Protein AF-A0A7S1F6N6-F1 (afdb_monomer_lite)

Sequence (228 aa):
TFVLFVNLMLAVVYNAYLESMKKVLKTFLETRHKALLEVFVLLSQARHGSNSAAEDRIDDRRITTDVFTEFIGVLSTFAVFKGQLKRSYASIFLKMLDADQNESLELEEFMYTLDILHYRIWILPERSLLLRRVEANFSGSSWILWSMHLLHDFVSSGWLTNIANMVLTLNFVFMLVESYYDMSKMEMPQALVRMETFFSSIYVVEVVLTVAVVSMRSYLSDMGNVFD

Radius of gyration: 29.41 Å; chains: 1; bounding box: 62×60×81 Å

Structure (mmCIF, N/CA/C/O backbone):
data_AF-A0A7S1F6N6-F1
#
_entry.id   AF-A0A7S1F6N6-F1
#
loop_
_atom_site.group_PDB
_atom_site.id
_atom_site.type_symbol
_atom_site.label_atom_id
_atom_site.label_alt_id
_atom_site.label_comp_id
_atom_site.label_asym_id
_atom_site.label_entity_id
_atom_site.label_seq_id
_atom_site.pdbx_PDB_ins_code
_atom_site.Cartn_x
_atom_site.Cartn_y
_atom_site.Cartn_z
_atom_site.occupancy
_atom_site.B_iso_or_equiv
_atom_site.auth_seq_id
_atom_site.auth_comp_id
_atom_site.auth_asym_id
_atom_site.auth_atom_id
_atom_site.pdbx_PDB_model_num
ATOM 1 N N . THR A 1 1 ? 29.640 -35.445 0.688 1.00 74.81 1 THR A N 1
ATOM 2 C CA . THR A 1 1 ? 29.597 -35.280 2.162 1.00 74.81 1 THR A CA 1
ATOM 3 C C . THR A 1 1 ? 29.516 -33.825 2.593 1.00 74.81 1 THR A C 1
ATOM 5 O O . THR A 1 1 ? 28.598 -33.516 3.333 1.00 74.81 1 THR A O 1
ATOM 8 N N . PHE A 1 2 ? 30.368 -32.914 2.101 1.00 85.75 2 PHE A N 1
ATOM 9 C CA . PHE A 1 2 ? 30.307 -31.483 2.461 1.00 85.75 2 PHE A CA 1
ATOM 10 C C . PHE A 1 2 ? 28.949 -30.814 2.161 1.00 85.75 2 PHE A C 1
ATOM 12 O O . PHE A 1 2 ? 28.362 -30.212 3.049 1.00 85.75 2 PHE A O 1
ATOM 19 N N . VAL A 1 3 ? 28.393 -31.002 0.958 1.00 89.94 3 VAL A N 1
ATOM 20 C CA . VAL A 1 3 ? 27.077 -30.438 0.579 1.00 89.94 3 VAL A CA 1
ATOM 21 C C . VAL A 1 3 ? 25.946 -30.938 1.489 1.00 89.94 3 VAL A C 1
ATOM 23 O O . VAL A 1 3 ? 25.102 -30.160 1.918 1.00 89.94 3 VAL A O 1
ATOM 26 N N . LEU A 1 4 ? 25.962 -32.227 1.844 1.00 89.62 4 LEU A N 1
ATOM 27 C CA . LEU A 1 4 ? 25.002 -32.817 2.786 1.00 89.62 4 LEU A CA 1
ATOM 28 C C . LEU A 1 4 ? 25.130 -32.204 4.185 1.00 89.62 4 LEU A C 1
ATOM 30 O O . LEU A 1 4 ? 24.122 -31.890 4.807 1.00 89.62 4 LEU A O 1
ATOM 34 N N . PHE A 1 5 ? 26.361 -32.000 4.656 1.00 93.06 5 PHE A N 1
ATOM 35 C CA . PHE A 1 5 ? 26.629 -31.384 5.953 1.00 93.06 5 PHE A CA 1
ATOM 36 C C . PHE A 1 5 ? 26.185 -29.915 5.998 1.00 93.06 5 PHE A C 1
ATOM 38 O O . PHE A 1 5 ? 25.530 -29.506 6.952 1.00 93.06 5 PHE A O 1
ATOM 45 N N . VAL A 1 6 ? 26.473 -29.136 4.951 1.00 94.69 6 VAL A N 1
ATOM 46 C CA . VAL A 1 6 ? 26.051 -27.729 4.846 1.00 94.69 6 VAL A CA 1
ATOM 47 C C . VAL A 1 6 ? 24.527 -27.611 4.808 1.00 94.69 6 VAL A C 1
ATOM 49 O O . VAL A 1 6 ? 23.967 -26.810 5.551 1.00 94.69 6 VAL A O 1
ATOM 52 N N . ASN A 1 7 ? 23.846 -28.444 4.016 1.00 95.12 7 ASN A N 1
ATOM 53 C CA . ASN A 1 7 ? 22.382 -28.444 3.959 1.00 95.12 7 ASN A CA 1
ATOM 54 C C . ASN A 1 7 ? 21.754 -28.850 5.298 1.00 95.12 7 ASN A C 1
ATOM 56 O O . ASN A 1 7 ? 20.768 -28.248 5.719 1.00 95.12 7 ASN A O 1
ATOM 60 N N . LEU A 1 8 ? 22.339 -29.832 5.992 1.00 95.38 8 LEU A N 1
ATOM 61 C CA . LEU A 1 8 ? 21.886 -30.231 7.322 1.00 95.38 8 LEU A CA 1
ATOM 62 C C . LEU A 1 8 ? 22.078 -29.098 8.341 1.00 95.38 8 LEU A C 1
ATOM 64 O O . LEU A 1 8 ? 21.154 -28.801 9.093 1.00 95.38 8 LEU A O 1
ATOM 68 N N . MET A 1 9 ? 23.236 -28.429 8.344 1.00 95.06 9 MET A N 1
ATOM 69 C CA . MET A 1 9 ? 23.468 -27.276 9.221 1.00 95.06 9 MET A CA 1
ATOM 70 C C . MET A 1 9 ? 22.489 -26.137 8.934 1.00 95.06 9 MET A C 1
ATOM 72 O O . MET A 1 9 ? 21.922 -25.581 9.871 1.00 95.06 9 MET A O 1
ATOM 76 N N . LEU A 1 10 ? 22.245 -25.816 7.660 1.00 96.38 10 LEU A N 1
ATOM 77 C CA . LEU A 1 10 ? 21.283 -24.782 7.281 1.00 96.38 10 LEU A CA 1
ATOM 78 C C . LEU A 1 10 ? 19.872 -25.130 7.767 1.00 96.38 10 LEU A C 1
ATOM 80 O O . LEU A 1 10 ? 19.197 -24.268 8.320 1.00 96.38 10 LEU A O 1
ATOM 84 N N . ALA A 1 11 ? 19.446 -26.388 7.623 1.00 97.00 11 ALA A N 1
ATOM 85 C CA . ALA A 1 11 ? 18.145 -26.844 8.104 1.00 97.00 11 ALA A CA 1
ATOM 86 C C . ALA A 1 11 ? 18.015 -26.721 9.632 1.00 97.00 11 ALA A C 1
ATOM 88 O O . ALA A 1 11 ? 16.989 -26.260 10.130 1.00 97.00 11 ALA A O 1
ATOM 89 N N . VAL A 1 12 ? 19.064 -27.077 10.381 1.00 97.25 12 VAL A N 1
ATOM 90 C CA . VAL A 1 12 ? 19.084 -26.939 11.847 1.00 97.25 12 VAL A CA 1
ATOM 91 C C . VAL A 1 12 ? 19.010 -25.468 12.261 1.00 97.25 12 VAL A C 1
ATOM 93 O O . VAL A 1 12 ? 18.196 -25.117 13.114 1.00 97.25 12 VAL A O 1
ATOM 96 N N . VAL A 1 13 ? 19.807 -24.596 11.635 1.00 96.94 13 VAL A N 1
ATOM 97 C CA . VAL A 1 13 ? 19.793 -23.150 11.916 1.00 96.94 13 VAL A CA 1
ATOM 98 C C . VAL A 1 13 ? 18.442 -22.535 11.556 1.00 96.94 13 VAL A C 1
ATOM 100 O O . VAL A 1 13 ? 17.898 -21.757 12.338 1.00 96.94 13 VAL A O 1
ATOM 103 N N . TYR A 1 14 ? 17.867 -22.909 10.412 1.00 97.12 14 TYR A N 1
ATOM 104 C CA . TYR A 1 14 ? 16.558 -22.431 9.980 1.00 97.12 14 TYR A CA 1
ATOM 105 C C . TYR A 1 14 ? 15.451 -22.847 10.953 1.00 97.12 14 TYR A C 1
ATOM 107 O O . TYR A 1 14 ? 14.649 -22.008 11.359 1.00 97.12 14 TYR A O 1
ATOM 115 N N . ASN A 1 15 ? 15.437 -24.109 11.389 1.00 97.44 15 ASN A N 1
ATOM 116 C CA . ASN A 1 15 ? 14.453 -24.592 12.357 1.00 97.44 15 ASN A CA 1
ATOM 117 C C . ASN A 1 15 ? 14.586 -23.876 13.706 1.00 97.44 15 ASN A C 1
ATOM 119 O O . ASN A 1 15 ? 13.584 -23.408 14.244 1.00 97.44 15 ASN A O 1
ATOM 123 N N . ALA A 1 16 ? 15.811 -23.712 14.212 1.00 96.62 16 ALA A N 1
ATOM 124 C CA . ALA A 1 16 ? 16.059 -22.980 15.453 1.00 96.62 16 ALA A CA 1
ATOM 125 C C . ALA A 1 16 ? 15.618 -21.508 15.353 1.00 96.62 16 ALA A C 1
ATOM 127 O O . ALA A 1 16 ? 15.006 -20.966 16.276 1.00 96.62 16 ALA A O 1
ATOM 128 N N . TYR A 1 17 ? 15.881 -20.859 14.214 1.00 96.69 17 TYR A N 1
ATOM 129 C CA . TYR A 1 17 ? 15.421 -19.498 13.949 1.00 96.69 17 TYR A CA 1
ATOM 130 C C . TYR A 1 17 ? 13.890 -19.412 13.913 1.00 96.69 17 TYR A C 1
ATOM 132 O O . TYR A 1 17 ? 13.304 -18.532 14.542 1.00 96.69 17 TYR A O 1
ATOM 140 N N . LEU A 1 18 ? 13.232 -20.349 13.230 1.00 97.06 18 LEU A N 1
ATOM 141 C CA . LEU A 1 18 ? 11.779 -20.392 13.102 1.00 97.06 18 LEU A CA 1
ATOM 142 C C . LEU A 1 18 ? 11.101 -20.615 14.461 1.00 97.06 18 LEU A C 1
ATOM 144 O O . LEU A 1 18 ? 10.115 -19.947 14.775 1.00 97.06 18 LEU A O 1
ATOM 148 N N . GLU A 1 19 ? 11.642 -21.500 15.300 1.00 97.12 19 GLU A N 1
ATOM 149 C CA . GLU A 1 19 ? 11.171 -21.697 16.675 1.00 97.12 19 GLU A CA 1
ATOM 150 C C . GLU A 1 19 ? 11.360 -20.447 17.541 1.00 97.12 19 GLU A C 1
ATOM 152 O O . GLU A 1 19 ? 10.439 -20.052 18.261 1.00 97.12 19 GLU A O 1
ATOM 157 N N . SER A 1 20 ? 12.513 -19.781 17.430 1.00 96.25 20 SER A N 1
ATOM 158 C CA . SER A 1 20 ? 12.774 -18.516 18.122 1.00 96.25 20 SER A CA 1
ATOM 159 C C . SER A 1 20 ? 11.766 -17.436 17.711 1.00 96.25 20 SER A C 1
ATOM 161 O O . SER A 1 20 ? 11.123 -16.828 18.569 1.00 96.25 20 SER A O 1
ATOM 163 N N . MET A 1 21 ? 11.531 -17.266 16.407 1.00 94.62 21 MET A N 1
ATOM 164 C CA . MET A 1 21 ? 10.549 -16.316 15.877 1.00 94.62 21 MET A CA 1
ATOM 165 C C . MET A 1 21 ? 9.124 -16.637 16.337 1.00 94.62 21 MET A C 1
ATOM 167 O O . MET A 1 21 ? 8.400 -15.734 16.755 1.00 94.62 21 MET A O 1
ATOM 171 N N . LYS A 1 22 ? 8.726 -17.917 16.338 1.00 95.88 22 LYS A N 1
ATOM 172 C CA . LYS A 1 22 ? 7.426 -18.350 16.878 1.00 95.88 22 LYS A CA 1
ATOM 173 C C . LYS A 1 22 ? 7.284 -18.003 18.355 1.00 95.88 22 LYS A C 1
ATOM 175 O O . LYS A 1 22 ? 6.225 -17.537 18.766 1.00 9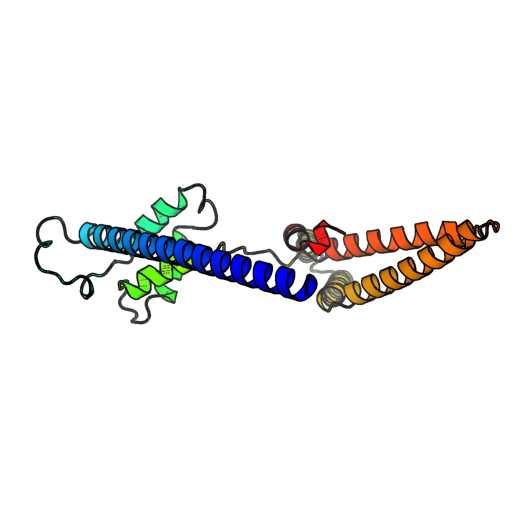5.88 22 LYS A O 1
ATOM 180 N N . LYS A 1 23 ? 8.335 -18.212 19.152 1.00 96.19 23 LYS A N 1
ATOM 181 C CA . LYS A 1 23 ? 8.331 -17.880 20.579 1.00 96.19 23 LYS A CA 1
ATOM 182 C C . LYS A 1 23 ? 8.200 -16.374 20.798 1.00 96.19 23 LYS A C 1
ATOM 184 O O . LYS A 1 23 ? 7.376 -15.964 21.607 1.00 96.19 23 LYS A O 1
ATOM 189 N N . VAL A 1 24 ? 8.960 -15.563 20.061 1.00 94.25 24 VAL A N 1
ATOM 190 C CA . VAL A 1 24 ? 8.871 -14.094 20.123 1.00 94.25 24 VAL A CA 1
ATOM 191 C C . VAL A 1 24 ? 7.466 -13.621 19.751 1.00 94.25 24 VAL A C 1
ATOM 193 O O . VAL A 1 24 ? 6.873 -12.842 20.495 1.00 94.25 24 VAL A O 1
ATOM 196 N N . LEU A 1 25 ? 6.901 -14.140 18.656 1.00 92.75 25 LEU A N 1
ATOM 197 C CA . LEU A 1 25 ? 5.548 -13.799 18.218 1.00 92.75 25 LEU A CA 1
ATOM 198 C C . LEU A 1 25 ? 4.494 -14.209 19.252 1.00 92.75 25 LEU A C 1
ATOM 200 O O . LEU A 1 25 ? 3.611 -13.417 19.568 1.00 92.75 25 LEU A O 1
ATOM 204 N N . LYS A 1 26 ? 4.601 -15.417 19.814 1.00 95.00 26 LYS A N 1
ATOM 205 C CA . LYS A 1 26 ? 3.683 -15.904 20.849 1.00 95.00 26 LYS A CA 1
ATOM 206 C C . LYS A 1 26 ? 3.715 -15.010 22.087 1.00 95.00 26 LYS A C 1
ATOM 208 O O . LYS A 1 26 ? 2.662 -14.559 22.519 1.00 95.00 26 LYS A O 1
ATOM 213 N N . THR A 1 27 ? 4.903 -14.701 22.611 1.00 94.56 27 THR A N 1
ATOM 214 C CA . THR A 1 27 ? 5.044 -13.800 23.764 1.00 94.56 27 THR A CA 1
ATOM 215 C C . THR A 1 27 ? 4.457 -12.424 23.460 1.00 94.56 27 THR A C 1
ATOM 217 O O . THR A 1 27 ? 3.720 -11.882 24.274 1.00 94.56 27 THR A O 1
ATOM 220 N N . PHE A 1 28 ? 4.729 -11.873 22.273 1.00 89.69 28 PHE A N 1
ATOM 221 C CA . PHE A 1 28 ? 4.172 -10.589 21.853 1.00 89.69 28 PHE A CA 1
ATOM 222 C C . PHE A 1 28 ? 2.636 -10.604 21.819 1.00 89.69 28 PHE A C 1
ATOM 224 O O . PHE A 1 28 ? 2.007 -9.694 22.356 1.00 89.69 28 PHE A O 1
ATOM 231 N N . LEU A 1 29 ? 2.027 -11.641 21.233 1.00 87.81 29 LEU A N 1
ATOM 232 C CA . LEU A 1 29 ? 0.571 -11.783 21.162 1.00 87.81 29 LEU A CA 1
ATOM 233 C C . LEU A 1 29 ? -0.057 -11.979 22.546 1.00 87.81 29 LEU A C 1
ATOM 235 O O . LEU A 1 29 ? -1.074 -11.357 22.835 1.00 87.81 29 LEU A O 1
ATOM 239 N N . GLU A 1 30 ? 0.558 -12.778 23.420 1.00 91.88 30 GLU A N 1
ATOM 240 C CA . GLU A 1 30 ? 0.092 -12.971 24.798 1.00 91.88 30 GLU A CA 1
ATOM 241 C C . GLU A 1 30 ? 0.158 -11.671 25.607 1.00 91.88 30 GLU A C 1
ATOM 243 O O . GLU A 1 30 ? -0.795 -11.329 26.307 1.00 91.88 30 GLU A O 1
ATOM 248 N N . THR A 1 31 ? 1.258 -10.918 25.499 1.00 90.69 31 THR A N 1
ATOM 249 C CA . THR A 1 31 ? 1.394 -9.608 26.149 1.00 90.69 31 THR A CA 1
ATOM 250 C C . THR A 1 31 ? 0.378 -8.613 25.598 1.00 90.69 31 THR A C 1
ATOM 252 O O . THR A 1 31 ? -0.259 -7.910 26.381 1.00 90.69 31 THR A O 1
ATOM 255 N N . ARG A 1 32 ? 0.178 -8.580 24.273 1.00 86.75 32 ARG A N 1
ATOM 256 C CA . ARG A 1 32 ? -0.836 -7.726 23.646 1.00 86.75 32 ARG A CA 1
ATOM 257 C C . ARG A 1 32 ? -2.227 -8.078 24.158 1.00 86.75 32 ARG A C 1
ATOM 259 O O . ARG A 1 32 ? -2.928 -7.193 24.626 1.00 86.75 32 ARG A O 1
ATOM 266 N N . HIS A 1 33 ? -2.607 -9.352 24.122 1.00 88.12 33 HIS A N 1
ATOM 267 C CA . HIS A 1 33 ? -3.921 -9.806 24.568 1.00 88.12 33 HIS A CA 1
ATOM 268 C C . HIS A 1 33 ? -4.190 -9.440 26.034 1.00 88.12 33 HIS A C 1
ATOM 270 O O . HIS A 1 33 ? -5.242 -8.885 26.337 1.00 88.12 33 HIS A O 1
ATOM 276 N N . LYS A 1 34 ? -3.215 -9.649 26.930 1.00 90.69 34 LYS A N 1
ATOM 277 C CA . LYS A 1 34 ? -3.319 -9.237 28.340 1.00 90.69 34 LYS A CA 1
ATOM 278 C C . LYS A 1 34 ? -3.522 -7.730 28.497 1.00 90.69 34 LYS A C 1
ATOM 280 O O . LYS A 1 34 ? -4.425 -7.319 29.215 1.00 90.69 34 LYS A O 1
ATOM 285 N N . ALA A 1 35 ? -2.736 -6.917 27.792 1.00 86.81 35 ALA A N 1
ATOM 286 C CA . ALA A 1 35 ? -2.879 -5.464 27.842 1.00 86.81 35 ALA A CA 1
ATOM 287 C C . ALA A 1 35 ? -4.258 -5.007 27.335 1.00 86.81 35 ALA A C 1
ATOM 289 O O . ALA A 1 35 ? -4.870 -4.118 27.920 1.00 86.81 35 ALA A O 1
ATOM 290 N N . LEU A 1 36 ? -4.778 -5.631 26.274 1.00 87.31 36 LEU A N 1
ATOM 291 C CA . LEU A 1 36 ? -6.103 -5.302 25.750 1.00 87.31 36 LEU A CA 1
ATOM 292 C C . LEU A 1 36 ? -7.232 -5.713 26.705 1.00 87.31 36 LEU A C 1
ATOM 294 O O . LEU A 1 36 ? -8.195 -4.963 26.856 1.00 87.31 36 LEU A O 1
ATOM 298 N N . LEU A 1 37 ? -7.097 -6.856 27.388 1.00 88.62 37 LEU A N 1
ATOM 299 C CA . LEU A 1 37 ? -8.028 -7.276 28.438 1.00 88.62 37 LEU A CA 1
ATOM 300 C C . LEU A 1 37 ? -8.052 -6.268 29.590 1.00 88.62 37 LEU A C 1
ATOM 302 O O . LEU A 1 37 ? -9.124 -5.886 30.052 1.00 88.62 37 LEU A O 1
ATOM 306 N N . GLU A 1 38 ? -6.883 -5.803 30.034 1.00 88.00 38 GLU A N 1
ATOM 307 C CA . GLU A 1 38 ? -6.781 -4.783 31.082 1.00 88.00 38 GLU A CA 1
ATOM 308 C C . GLU A 1 38 ? -7.442 -3.467 30.656 1.00 88.00 38 GLU A C 1
ATOM 310 O O . GLU A 1 38 ? -8.209 -2.888 31.425 1.00 88.00 38 GLU A O 1
ATOM 315 N N . VAL A 1 39 ? -7.223 -3.023 29.415 1.00 88.00 39 VAL A N 1
ATOM 316 C CA . VAL A 1 39 ? -7.890 -1.831 28.867 1.00 88.00 39 VAL A CA 1
ATOM 317 C C . VAL A 1 39 ? -9.409 -2.012 28.847 1.00 88.00 39 VAL A C 1
ATOM 319 O O . VAL A 1 39 ? -10.129 -1.115 29.283 1.00 88.00 39 VAL A O 1
ATOM 322 N N . PHE A 1 40 ? -9.910 -3.167 28.406 1.00 87.19 40 PHE A N 1
ATOM 323 C CA . PHE A 1 40 ? -11.345 -3.463 28.410 1.00 87.19 40 PHE A CA 1
ATOM 324 C C . PHE A 1 40 ? -11.939 -3.422 29.825 1.00 87.19 40 PHE A C 1
ATOM 326 O O . PHE A 1 40 ? -12.994 -2.826 30.063 1.00 87.19 40 PHE A O 1
ATOM 333 N N . VAL A 1 41 ? -11.236 -4.009 30.795 1.00 86.81 41 VAL A N 1
ATOM 334 C CA . VAL A 1 41 ? -11.626 -3.992 32.209 1.00 86.81 41 VAL A CA 1
ATOM 335 C C . VAL A 1 41 ? -11.679 -2.563 32.753 1.00 86.81 41 VAL A C 1
ATOM 337 O O . VAL A 1 41 ? -12.654 -2.206 33.409 1.00 86.81 41 VAL A O 1
ATOM 340 N N . LEU A 1 42 ? -10.687 -1.727 32.447 1.00 86.75 42 LEU A N 1
ATOM 341 C CA . LEU A 1 42 ? -10.662 -0.332 32.892 1.00 86.75 42 LEU A CA 1
ATOM 342 C C . LEU A 1 42 ? -11.796 0.495 32.270 1.00 86.75 42 LEU A C 1
ATOM 344 O O . LEU A 1 42 ? -12.455 1.266 32.969 1.00 86.75 42 LEU A O 1
ATOM 348 N N . LEU A 1 43 ? -12.060 0.315 30.973 1.00 85.00 43 LEU A N 1
ATOM 349 C CA . LEU A 1 43 ? -13.120 1.036 30.263 1.00 85.00 43 LEU A CA 1
ATOM 350 C C . LEU A 1 43 ? -14.521 0.608 30.721 1.00 85.00 43 LEU A C 1
ATOM 352 O O . LEU A 1 43 ? -15.397 1.455 30.884 1.00 85.00 43 LEU A O 1
ATOM 356 N N . SER A 1 44 ? -14.736 -0.682 30.986 1.00 84.06 44 SER A N 1
ATOM 357 C CA . SER A 1 44 ? -16.013 -1.175 31.526 1.00 84.06 44 SER A CA 1
ATOM 358 C C . SER A 1 44 ? -16.260 -0.711 32.969 1.00 84.06 44 SER A C 1
ATOM 360 O O . SER A 1 44 ? -17.391 -0.385 33.330 1.00 84.06 44 SER A O 1
ATOM 362 N N . GLN A 1 45 ? -15.207 -0.592 33.785 1.00 82.00 45 GLN A N 1
ATOM 363 C CA . GLN A 1 45 ? -15.293 -0.086 35.162 1.00 82.00 45 GLN A CA 1
ATOM 364 C C . GLN A 1 45 ? -15.523 1.426 35.250 1.00 82.00 45 GLN A C 1
ATOM 366 O O . GLN A 1 45 ? -16.168 1.882 36.193 1.00 82.00 45 GLN A O 1
ATOM 371 N N . ALA A 1 46 ? -15.060 2.207 34.269 1.00 71.44 46 ALA A N 1
ATOM 372 C CA . ALA A 1 46 ? -15.274 3.657 34.232 1.00 71.44 46 ALA A CA 1
ATOM 373 C C . ALA A 1 46 ? -16.769 4.049 34.236 1.00 71.44 46 ALA A C 1
ATOM 375 O O . ALA A 1 46 ? -17.117 5.155 34.649 1.00 71.44 46 ALA A O 1
ATOM 376 N N . ARG A 1 47 ? -17.661 3.134 33.825 1.00 63.47 47 ARG A N 1
ATOM 377 C CA . ARG A 1 47 ? -19.121 3.314 33.822 1.00 63.47 47 ARG A CA 1
ATOM 378 C C . ARG A 1 47 ? -19.786 2.928 35.149 1.00 63.47 47 ARG A C 1
ATOM 380 O O . ARG A 1 47 ? -20.679 3.633 35.615 1.00 63.47 47 ARG A O 1
ATOM 387 N N . HIS A 1 48 ? -19.379 1.816 35.759 1.00 56.28 48 HIS A N 1
ATOM 388 C CA . HIS A 1 48 ? -19.911 1.355 37.044 1.00 56.28 48 HIS A CA 1
ATOM 389 C C . HIS A 1 48 ? -19.103 1.974 38.181 1.00 56.28 48 HIS A C 1
ATOM 391 O O . HIS A 1 48 ? -18.201 1.343 38.720 1.00 56.28 48 HIS A O 1
ATOM 397 N N . GLY A 1 49 ? -19.397 3.235 38.515 1.00 52.38 49 GLY A N 1
ATOM 398 C CA . GLY A 1 49 ? -18.656 3.997 39.520 1.00 52.38 49 GLY A CA 1
ATOM 399 C C . GLY A 1 49 ? -18.330 3.177 40.771 1.00 52.38 49 GLY A C 1
ATOM 400 O O . GLY A 1 49 ? -19.236 2.887 41.536 1.00 52.38 49 GLY A O 1
ATOM 401 N N . SER A 1 50 ? -17.047 2.819 40.928 1.00 50.12 50 SER A N 1
ATOM 402 C CA . SER A 1 50 ? -16.283 2.273 42.073 1.00 50.12 50 SER A CA 1
ATOM 403 C C . SER A 1 50 ? -16.889 1.214 43.024 1.00 50.12 50 SER A C 1
ATOM 405 O O . SER A 1 50 ? -16.125 0.568 43.737 1.00 50.12 50 SER A O 1
ATOM 407 N N . ASN A 1 51 ? -18.203 1.000 43.079 1.00 48.97 51 ASN A N 1
ATOM 408 C CA . ASN A 1 51 ? -18.895 0.331 44.185 1.00 48.97 51 ASN A CA 1
ATOM 409 C C . ASN A 1 51 ? -19.577 -0.989 43.786 1.00 48.97 51 ASN A C 1
ATOM 411 O O . ASN A 1 51 ? -20.177 -1.634 44.640 1.00 48.97 51 ASN A O 1
ATOM 415 N N . SER A 1 52 ? -19.478 -1.420 42.524 1.00 49.41 52 SER A N 1
ATOM 416 C CA . SER A 1 52 ? -20.069 -2.686 42.038 1.00 49.41 52 SER A CA 1
ATOM 417 C C . SER A 1 52 ? -19.022 -3.657 41.479 1.00 49.41 52 SER A C 1
ATOM 419 O O . SER A 1 52 ? -19.340 -4.585 40.750 1.00 49.41 52 SER A O 1
ATOM 421 N N . ALA A 1 53 ? -17.747 -3.449 41.816 1.00 49.81 53 ALA A N 1
ATOM 422 C CA . ALA A 1 53 ? -16.607 -4.099 41.169 1.00 49.81 53 ALA A CA 1
ATOM 423 C C . ALA A 1 53 ? -16.293 -5.536 41.641 1.00 49.81 53 ALA A C 1
ATOM 425 O O . ALA A 1 53 ? -15.299 -6.101 41.187 1.00 49.81 53 ALA A O 1
ATOM 426 N N . ALA A 1 54 ? -17.071 -6.121 42.558 1.00 49.12 54 ALA A N 1
ATOM 427 C CA . ALA A 1 54 ? -16.641 -7.332 43.263 1.00 49.12 54 ALA A CA 1
ATOM 428 C C . ALA A 1 54 ? -17.142 -8.668 42.680 1.00 49.12 54 ALA A C 1
ATOM 430 O O . ALA A 1 54 ? -16.501 -9.678 42.954 1.00 49.12 54 ALA A O 1
ATOM 431 N N . GLU A 1 55 ? -18.213 -8.714 41.875 1.00 53.47 55 GLU A N 1
ATOM 432 C CA . GLU A 1 55 ? -18.810 -10.009 41.471 1.00 53.47 55 GLU A CA 1
ATOM 433 C C . GLU A 1 55 ? -19.207 -10.165 39.994 1.00 53.47 55 GLU A C 1
ATOM 435 O O . GLU A 1 55 ? -19.551 -11.277 39.593 1.00 53.47 55 GLU A O 1
ATOM 440 N N . ASP A 1 56 ? -19.085 -9.135 39.150 1.00 59.19 56 ASP A N 1
ATOM 441 C CA . ASP A 1 56 ? -19.417 -9.293 37.727 1.00 59.19 56 ASP A CA 1
ATOM 442 C C . ASP A 1 56 ? -18.315 -10.043 36.968 1.00 59.19 56 ASP A C 1
ATOM 444 O O . ASP A 1 56 ? -17.151 -9.604 36.892 1.00 59.19 56 ASP A O 1
ATOM 448 N N . A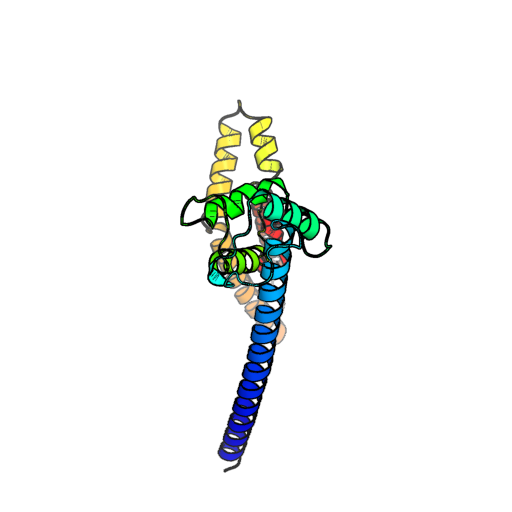RG A 1 57 ? -18.714 -11.179 36.380 1.00 68.44 57 ARG A N 1
ATOM 449 C CA . ARG A 1 57 ? -17.907 -11.968 35.443 1.00 68.44 57 ARG A CA 1
ATOM 450 C C . ARG A 1 57 ? -17.433 -11.066 34.307 1.00 68.44 57 ARG A C 1
ATOM 452 O O . ARG A 1 57 ? -18.133 -10.149 33.891 1.00 68.44 57 ARG A O 1
ATOM 459 N N . ILE A 1 58 ? -16.223 -11.315 33.809 1.00 66.44 58 ILE A N 1
ATOM 460 C CA . ILE A 1 58 ? -15.630 -10.515 32.723 1.00 66.44 58 ILE A CA 1
ATOM 461 C C . ILE A 1 58 ? -16.523 -10.548 31.473 1.00 66.44 58 ILE A C 1
ATOM 463 O O . ILE A 1 58 ? -16.651 -9.523 30.812 1.00 66.44 58 ILE A O 1
ATOM 467 N N . ASP A 1 59 ? -17.186 -11.679 31.226 1.00 65.75 59 ASP A N 1
ATOM 468 C CA . ASP A 1 59 ? -18.065 -11.901 30.072 1.00 65.75 59 ASP A CA 1
ATOM 469 C C . ASP A 1 59 ? -19.347 -11.049 30.109 1.00 65.75 59 ASP A C 1
ATOM 471 O O . ASP A 1 59 ? -19.901 -10.732 29.063 1.00 65.75 59 ASP A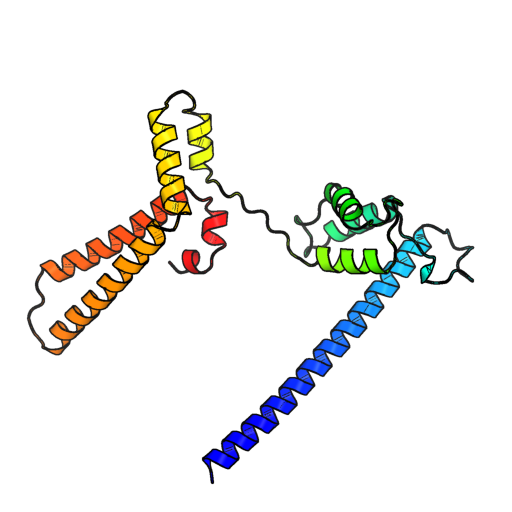 O 1
ATOM 475 N N . ASP A 1 60 ? -19.792 -10.607 31.291 1.00 70.69 60 ASP A N 1
ATOM 476 C CA . ASP A 1 60 ? -20.999 -9.777 31.432 1.00 70.69 60 ASP A CA 1
ATOM 477 C C . ASP A 1 60 ? -20.701 -8.274 31.276 1.00 70.69 60 ASP A C 1
ATOM 479 O O . ASP A 1 60 ? -21.607 -7.434 31.234 1.00 70.69 60 ASP A O 1
ATOM 483 N N . ARG A 1 61 ? -19.418 -7.901 31.186 1.00 78.94 61 ARG A N 1
ATOM 484 C CA . ARG A 1 61 ? -19.000 -6.503 31.070 1.00 78.94 61 ARG A CA 1
ATOM 485 C C . ARG A 1 61 ? -19.203 -6.009 29.649 1.00 78.94 61 ARG A C 1
ATOM 487 O O . ARG A 1 61 ? -18.839 -6.669 28.685 1.00 78.94 61 ARG A O 1
ATOM 494 N N . ARG A 1 62 ? -19.731 -4.792 29.528 1.00 81.75 62 ARG A N 1
ATOM 495 C CA . ARG A 1 62 ? -20.047 -4.160 28.243 1.00 81.75 62 ARG A CA 1
ATOM 496 C C . ARG A 1 62 ? -19.534 -2.728 28.203 1.00 81.75 62 ARG A C 1
ATOM 498 O O . ARG A 1 62 ? -19.714 -1.974 29.165 1.00 81.75 62 ARG A O 1
ATOM 505 N N . ILE A 1 63 ? -18.919 -2.333 27.090 1.00 83.19 63 ILE A N 1
ATOM 506 C CA . ILE A 1 63 ? -18.476 -0.950 26.862 1.00 83.19 63 ILE A CA 1
ATOM 507 C C . ILE A 1 63 ? -19.567 -0.204 26.101 1.00 83.19 63 ILE A C 1
ATOM 509 O O . ILE A 1 63 ? -19.999 -0.647 25.044 1.00 83.19 63 ILE A O 1
ATOM 513 N N . THR A 1 64 ? -20.010 0.945 26.609 1.00 82.25 64 THR A N 1
ATOM 514 C CA . THR A 1 64 ? -20.985 1.775 25.890 1.00 82.25 64 THR A CA 1
ATOM 515 C C . THR A 1 64 ? -20.351 2.608 24.796 1.00 82.25 64 THR A C 1
ATOM 517 O O . THR A 1 64 ? -19.183 2.997 24.859 1.00 82.25 64 THR A O 1
ATOM 520 N N . THR A 1 65 ? -21.201 2.990 23.850 1.00 79.81 65 THR A N 1
ATOM 521 C CA . THR A 1 65 ? -20.895 3.940 22.782 1.00 79.81 65 THR A CA 1
ATOM 522 C C . THR A 1 65 ? -20.212 5.223 23.275 1.00 79.81 65 THR A C 1
ATOM 524 O O . THR A 1 65 ? -19.243 5.673 22.658 1.00 79.81 65 THR A O 1
ATOM 527 N N . ASP A 1 66 ? -20.645 5.796 24.402 1.00 83.62 66 ASP A N 1
ATOM 528 C CA . ASP A 1 66 ? -20.070 7.042 24.931 1.00 83.62 66 ASP A CA 1
ATOM 529 C C . ASP A 1 66 ? -18.618 6.869 25.395 1.00 83.62 66 ASP A C 1
ATOM 531 O O . ASP A 1 66 ? -17.738 7.635 24.988 1.00 83.62 66 ASP A O 1
ATOM 535 N N . VAL A 1 67 ? -18.355 5.818 26.180 1.00 85.69 67 VAL A N 1
ATOM 536 C CA . VAL A 1 67 ? -17.017 5.488 26.696 1.00 85.69 67 VAL A CA 1
ATOM 537 C C . VAL A 1 67 ? -16.083 5.130 25.546 1.00 85.69 67 VAL A C 1
ATOM 539 O O . VAL A 1 67 ? -14.944 5.595 25.490 1.00 85.69 67 VAL A O 1
ATOM 542 N N . PHE A 1 68 ? -16.577 4.359 24.576 1.00 85.00 68 PHE A N 1
ATOM 543 C CA . PHE A 1 68 ? -15.810 4.017 23.387 1.00 85.00 68 PHE A CA 1
ATOM 544 C C . PHE A 1 68 ? -15.473 5.259 22.550 1.00 85.00 68 PHE A C 1
ATOM 546 O O . PHE A 1 68 ? -14.341 5.433 22.103 1.00 85.00 68 PHE A O 1
ATOM 553 N N . THR A 1 69 ? -16.420 6.182 22.378 1.00 85.12 69 THR A N 1
ATOM 554 C CA . THR A 1 69 ? -16.195 7.422 21.622 1.00 85.12 69 THR A CA 1
ATOM 555 C C . THR A 1 69 ? -15.168 8.329 22.304 1.00 85.12 69 THR A C 1
ATOM 557 O O . THR A 1 69 ? -14.364 8.974 21.623 1.00 85.12 69 THR A O 1
ATOM 560 N N . GLU A 1 70 ? -15.168 8.388 23.636 1.00 86.69 70 GLU A N 1
ATOM 561 C CA . GLU A 1 70 ? -14.139 9.091 24.404 1.00 86.69 70 GLU A CA 1
ATOM 562 C C . GLU A 1 70 ? -12.770 8.425 24.252 1.00 86.69 70 GLU A C 1
ATOM 564 O O . GLU A 1 70 ? -11.790 9.107 23.946 1.00 86.69 70 GLU A O 1
ATOM 569 N N . PHE A 1 71 ? -12.713 7.097 24.353 1.00 86.31 71 PHE A N 1
ATOM 570 C CA . PHE A 1 71 ? -11.499 6.317 24.139 1.00 86.31 71 PHE A CA 1
ATOM 571 C C . PHE A 1 71 ? -10.897 6.545 22.742 1.00 86.31 71 PHE A C 1
ATOM 573 O O . PHE A 1 71 ? -9.710 6.846 22.629 1.00 86.31 71 PHE A O 1
ATOM 580 N N . ILE A 1 72 ? -11.710 6.517 21.680 1.00 85.12 72 ILE A N 1
ATOM 581 C CA . ILE A 1 72 ? -11.296 6.869 20.308 1.00 85.12 72 ILE A CA 1
ATOM 582 C C . ILE A 1 72 ? -10.819 8.324 20.233 1.00 85.12 72 ILE A C 1
ATOM 584 O O . ILE A 1 72 ? -9.847 8.633 19.539 1.00 85.12 72 ILE A O 1
ATOM 588 N N . GLY A 1 73 ? -11.473 9.227 20.966 1.00 83.75 73 GLY A N 1
ATOM 589 C CA . GLY A 1 73 ? -11.050 10.615 21.110 1.00 83.75 73 GLY A CA 1
ATOM 590 C C . GLY A 1 73 ? -9.633 10.728 21.672 1.00 83.75 73 GLY A C 1
ATOM 591 O O . GLY A 1 73 ? -8.791 11.379 21.056 1.00 83.75 73 GLY A O 1
ATOM 592 N N . VAL A 1 74 ? -9.341 10.049 22.782 1.00 85.00 74 VAL A N 1
ATOM 593 C CA . VAL A 1 74 ? -7.999 10.016 23.383 1.00 85.00 74 VAL A CA 1
ATOM 594 C C . VAL A 1 74 ? -7.005 9.340 22.444 1.00 85.00 74 VAL A C 1
ATOM 596 O O . VAL A 1 74 ? -5.930 9.890 22.200 1.00 85.00 74 VAL A O 1
ATOM 599 N N . LEU A 1 75 ? -7.374 8.210 21.836 1.00 83.00 75 LEU A N 1
ATOM 600 C CA . LEU A 1 75 ? -6.515 7.510 20.886 1.00 83.00 75 LEU A CA 1
ATOM 601 C C . LEU A 1 75 ? -6.089 8.408 19.722 1.00 83.00 75 LEU A C 1
ATOM 603 O O . LEU A 1 75 ? -4.916 8.422 19.353 1.00 83.00 75 LEU A O 1
ATOM 607 N N . SER A 1 76 ? -7.011 9.218 19.196 1.00 81.69 76 SER A N 1
ATOM 608 C CA . SER A 1 76 ? -6.739 10.142 18.088 1.00 81.69 76 SER A CA 1
ATOM 609 C C . SER A 1 76 ? -5.687 11.214 18.403 1.00 81.69 76 SER A C 1
ATOM 611 O O . SER A 1 76 ? -5.121 11.809 17.481 1.00 81.69 76 SER A O 1
ATOM 613 N N . THR A 1 77 ? -5.402 11.458 19.688 1.00 82.88 77 THR A N 1
ATOM 614 C CA . THR A 1 77 ? -4.378 12.423 20.112 1.00 82.88 77 THR A CA 1
ATOM 615 C C . THR A 1 77 ? -2.959 11.869 19.996 1.00 82.88 77 THR A C 1
ATOM 617 O O . THR A 1 77 ? -2.016 12.648 19.826 1.00 82.88 77 THR A O 1
ATOM 620 N N . PHE A 1 78 ? -2.782 10.542 20.027 1.00 80.81 78 PHE A N 1
ATOM 621 C CA . PHE A 1 78 ? -1.462 9.936 19.882 1.00 80.81 78 PHE A CA 1
ATOM 622 C C . PHE A 1 78 ? -0.939 10.092 18.454 1.00 80.81 78 PHE A C 1
ATOM 624 O O . PHE A 1 78 ? -1.669 9.926 17.476 1.00 80.81 78 PHE A O 1
ATOM 631 N N . ALA A 1 79 ? 0.366 10.351 18.328 1.00 71.69 79 ALA A N 1
ATOM 632 C CA . ALA A 1 79 ? 1.028 10.585 17.043 1.00 71.69 79 ALA A CA 1
ATOM 633 C C . ALA A 1 79 ? 0.806 9.451 16.025 1.00 71.69 79 ALA A C 1
ATOM 635 O O . ALA A 1 79 ? 0.722 9.716 14.830 1.00 71.69 79 ALA A O 1
ATOM 636 N N . VAL A 1 80 ? 0.660 8.214 16.508 1.00 71.62 80 VAL A N 1
ATOM 637 C CA . VAL A 1 80 ? 0.421 7.019 15.687 1.00 71.62 80 VAL A CA 1
ATOM 638 C C . VAL A 1 80 ? -0.939 7.071 14.976 1.00 71.62 80 VAL A C 1
ATOM 640 O O . VAL A 1 80 ? -1.031 6.715 13.804 1.00 71.62 80 VAL A O 1
ATOM 643 N N . PHE A 1 81 ? -1.978 7.574 15.648 1.00 70.81 81 PHE A N 1
ATOM 644 C CA . PHE A 1 81 ? -3.357 7.607 15.137 1.00 70.81 81 PHE A CA 1
ATOM 645 C C . PHE A 1 81 ? -3.781 8.985 14.612 1.00 70.81 81 PHE A C 1
ATOM 647 O O . PHE A 1 81 ? -4.879 9.148 14.063 1.00 70.81 81 PHE A O 1
ATOM 654 N N . LYS A 1 82 ? -2.909 9.988 14.755 1.00 69.19 82 LYS A N 1
ATOM 655 C CA . LYS A 1 82 ? -3.171 11.375 14.379 1.00 69.19 82 LYS A CA 1
ATOM 656 C C . LYS A 1 82 ? -3.539 11.477 12.895 1.00 69.19 82 LYS A C 1
ATOM 658 O O . LYS A 1 82 ? -2.740 11.185 12.010 1.00 69.19 82 LYS A O 1
ATOM 663 N N . GLY A 1 83 ? -4.769 11.919 12.627 1.00 67.12 83 GLY A N 1
ATOM 664 C CA . GLY A 1 83 ? -5.309 12.115 11.276 1.00 67.12 83 GLY A CA 1
ATOM 665 C C . GLY A 1 83 ? -5.980 10.888 10.645 1.00 67.12 83 GLY A C 1
ATOM 666 O O . GLY A 1 83 ? -6.697 11.059 9.661 1.00 67.12 83 GLY A O 1
ATOM 667 N N . GLN A 1 84 ? -5.807 9.691 11.215 1.00 68.94 84 GLN A N 1
ATOM 668 C CA . GLN A 1 84 ? -6.488 8.463 10.772 1.00 68.94 84 GLN A CA 1
ATOM 669 C C . GLN A 1 84 ? -7.803 8.271 11.526 1.00 68.94 84 GLN A C 1
ATOM 671 O O . GLN A 1 84 ? -8.840 7.968 10.938 1.00 68.94 84 GLN A O 1
ATOM 676 N N . LEU A 1 85 ? -7.764 8.527 12.833 1.00 73.81 85 LEU A N 1
ATOM 677 C CA . LEU A 1 85 ? -8.905 8.374 13.712 1.00 73.81 85 LEU A CA 1
ATOM 678 C C . LEU A 1 85 ? -9.581 9.723 13.936 1.00 73.81 85 LEU A C 1
ATOM 680 O O . LEU A 1 85 ? -8.999 10.638 14.516 1.00 73.81 85 LEU A O 1
ATOM 684 N N . LYS A 1 86 ? -10.821 9.861 13.466 1.00 75.38 86 LYS A N 1
ATOM 685 C CA . LYS A 1 86 ? -11.689 10.982 13.834 1.00 75.38 86 LYS A CA 1
ATOM 686 C C . LYS A 1 86 ? -12.751 10.480 14.792 1.00 75.38 86 LYS A C 1
ATOM 688 O O . LYS A 1 86 ? -13.302 9.403 14.588 1.00 75.38 86 LYS A O 1
ATOM 693 N N . ARG A 1 87 ? -13.118 11.310 15.769 1.00 77.56 87 ARG A N 1
ATOM 694 C CA . ARG A 1 87 ? -14.213 11.015 16.707 1.00 77.56 87 ARG A CA 1
ATOM 695 C C . ARG A 1 87 ? -15.526 10.685 15.984 1.00 77.56 87 ARG A C 1
ATOM 697 O O . ARG A 1 87 ? -16.270 9.828 16.434 1.00 77.56 87 ARG A O 1
ATOM 704 N N . SER A 1 88 ? -15.764 11.288 14.814 1.00 75.88 88 SER A N 1
ATOM 705 C CA . SER A 1 88 ? -16.918 10.986 13.955 1.00 75.88 88 SER A CA 1
ATOM 706 C C . SER A 1 88 ? -16.967 9.531 13.475 1.00 75.88 88 SER A C 1
ATOM 708 O O . SER A 1 88 ? -18.052 8.990 13.284 1.00 75.88 88 SER A O 1
ATOM 710 N N . TYR A 1 89 ? -15.811 8.886 13.288 1.00 78.31 89 TYR A N 1
ATOM 711 C CA . TYR A 1 89 ? -15.731 7.505 12.813 1.00 78.31 89 TYR A CA 1
ATOM 712 C C . TYR A 1 89 ? -16.006 6.478 13.915 1.00 78.31 89 TYR A C 1
ATOM 714 O O . TYR A 1 89 ? -16.318 5.342 13.583 1.00 78.31 89 TYR A O 1
ATOM 722 N N . ALA A 1 90 ? -15.975 6.866 15.199 1.00 77.31 90 ALA A N 1
ATOM 723 C CA . ALA A 1 90 ? -16.307 5.972 16.316 1.00 77.31 90 ALA A CA 1
ATOM 724 C C . ALA A 1 90 ? -17.684 5.318 16.129 1.00 77.31 90 ALA A C 1
ATOM 726 O O . ALA A 1 90 ? -17.827 4.113 16.296 1.00 77.31 90 ALA A O 1
ATOM 727 N N . SER A 1 91 ? -18.668 6.107 15.686 1.00 76.75 91 SER A N 1
ATOM 728 C CA . SER A 1 91 ? -20.027 5.630 15.400 1.00 76.75 91 SER A CA 1
ATOM 729 C C . SER A 1 91 ? -20.099 4.627 14.242 1.00 76.75 91 SER A C 1
ATOM 731 O O . SER A 1 91 ? -20.963 3.757 14.240 1.00 76.75 91 SER A O 1
ATOM 733 N N . ILE A 1 92 ? -19.194 4.731 13.263 1.00 81.19 92 ILE A N 1
ATOM 734 C CA . ILE A 1 92 ? -19.117 3.807 12.125 1.00 81.19 92 ILE A CA 1
ATOM 735 C C . ILE A 1 92 ? -18.483 2.493 12.576 1.00 81.19 92 ILE A C 1
ATOM 737 O O . ILE A 1 92 ? -19.006 1.435 12.246 1.00 81.19 92 ILE A O 1
ATOM 741 N N . PHE A 1 93 ? -17.396 2.565 13.353 1.00 78.50 93 PHE A N 1
ATOM 742 C CA . PHE A 1 93 ? -16.763 1.378 13.925 1.00 78.50 93 PHE A CA 1
ATOM 743 C C . PHE A 1 93 ? -17.742 0.622 14.822 1.00 78.50 93 PHE A C 1
ATOM 745 O O . PHE A 1 93 ? -17.946 -0.561 14.605 1.00 78.50 93 PHE A O 1
ATOM 752 N N . LEU A 1 94 ? -18.442 1.309 15.726 1.00 77.44 94 LEU A N 1
ATOM 753 C CA . LEU A 1 94 ? -19.469 0.682 16.561 1.00 77.44 94 LEU A CA 1
ATOM 754 C C . LEU A 1 94 ? -20.547 -0.016 15.729 1.00 77.44 94 LEU A C 1
ATOM 756 O O . LEU A 1 94 ? -20.810 -1.186 15.947 1.00 77.44 94 LEU A O 1
ATOM 760 N N . LYS A 1 95 ? -21.107 0.647 14.711 1.00 80.38 95 LYS A N 1
ATOM 761 C CA . LYS A 1 95 ? -22.140 0.036 13.856 1.00 80.38 95 LYS A CA 1
ATOM 762 C C . LYS A 1 95 ? -21.657 -1.140 13.008 1.00 80.38 95 LYS A C 1
ATOM 764 O O . LYS A 1 95 ? -22.476 -1.958 12.612 1.00 80.38 95 LYS A O 1
ATOM 769 N N . MET A 1 96 ? -20.375 -1.186 12.649 1.00 77.00 96 MET A N 1
ATOM 770 C CA . MET A 1 96 ? -19.814 -2.324 11.912 1.00 77.00 96 MET A CA 1
ATOM 771 C C . MET A 1 96 ? -19.553 -3.534 12.809 1.00 77.00 96 MET A C 1
ATOM 773 O O . MET A 1 96 ? -19.484 -4.645 12.291 1.00 77.00 96 MET A O 1
ATOM 777 N N . LEU A 1 97 ? -19.341 -3.305 14.104 1.00 75.25 97 LEU A N 1
ATOM 778 C CA . LEU A 1 97 ? -18.822 -4.303 15.034 1.00 75.25 97 LEU A CA 1
ATOM 779 C C . LEU A 1 97 ? -19.835 -4.783 16.070 1.00 75.25 97 LEU A C 1
ATOM 781 O O . LEU A 1 97 ? -19.653 -5.884 16.564 1.00 75.25 97 LEU A O 1
ATOM 785 N N . ASP A 1 98 ? -20.868 -3.992 16.358 1.00 80.94 98 ASP A N 1
ATOM 786 C CA . ASP A 1 98 ? -22.024 -4.380 17.169 1.00 80.94 98 ASP A CA 1
ATOM 787 C C . ASP A 1 98 ? -22.906 -5.328 16.345 1.00 80.94 98 ASP A C 1
ATOM 789 O O . ASP A 1 98 ? -23.820 -4.903 15.626 1.00 80.94 98 ASP A O 1
ATOM 793 N N . ALA A 1 99 ? -22.567 -6.618 16.385 1.00 74.94 99 ALA A N 1
ATOM 794 C CA . ALA A 1 99 ? -23.279 -7.653 15.638 1.00 74.94 99 ALA A CA 1
ATOM 795 C C . ALA A 1 99 ? -24.723 -7.809 16.143 1.00 74.94 99 ALA A C 1
ATOM 797 O O . ALA A 1 99 ? -25.635 -8.109 15.367 1.00 74.94 99 ALA A O 1
ATOM 798 N N . ASP A 1 100 ? -24.916 -7.526 17.429 1.00 78.81 100 ASP A N 1
ATOM 799 C CA . ASP A 1 100 ? -26.164 -7.707 18.159 1.00 78.81 100 ASP A CA 1
ATOM 800 C C . ASP A 1 100 ? -27.050 -6.448 18.182 1.00 78.81 100 ASP A C 1
ATOM 802 O O . ASP A 1 100 ? -28.185 -6.501 18.662 1.00 78.81 100 ASP A O 1
ATOM 806 N N . GLN A 1 101 ? -26.562 -5.323 17.645 1.00 79.88 101 GLN A N 1
ATOM 807 C CA . GLN A 1 101 ? -27.234 -4.014 17.605 1.00 79.88 101 GLN A CA 1
ATOM 808 C C . GLN A 1 101 ? -27.690 -3.509 18.983 1.00 79.88 101 GLN A C 1
ATOM 810 O O . GLN A 1 101 ? -28.727 -2.851 19.111 1.00 79.88 101 GLN A O 1
ATOM 815 N N . ASN A 1 102 ? -26.937 -3.840 20.030 1.00 80.81 102 ASN A N 1
ATOM 816 C CA . ASN A 1 102 ? -27.284 -3.534 21.416 1.00 80.81 102 ASN A CA 1
ATOM 817 C C . ASN A 1 102 ? -26.641 -2.220 21.924 1.00 80.81 102 ASN A C 1
ATOM 819 O O . ASN A 1 102 ? -26.774 -1.878 23.102 1.00 80.81 102 ASN A O 1
ATOM 823 N N . GLU A 1 103 ? -25.967 -1.477 21.037 1.00 78.94 103 GLU A N 1
ATOM 824 C CA . GLU A 1 103 ? -25.251 -0.217 21.289 1.00 78.94 103 GLU A CA 1
ATOM 825 C C . GLU A 1 103 ? -24.133 -0.326 22.346 1.00 78.94 103 GLU A C 1
ATOM 827 O O . GLU A 1 103 ? -23.671 0.680 22.916 1.00 78.94 103 GLU A O 1
ATOM 832 N N . SER A 1 104 ? -23.671 -1.553 22.596 1.00 81.69 104 SER A N 1
ATOM 833 C CA . SER A 1 104 ? -22.594 -1.886 23.516 1.00 81.69 104 SER A CA 1
ATOM 834 C C . SER A 1 104 ? -21.629 -2.888 22.888 1.00 81.69 104 SER A C 1
ATOM 836 O O . SER A 1 104 ? -22.018 -3.678 22.045 1.00 81.69 104 SER A O 1
ATOM 838 N N . LEU A 1 105 ? -20.361 -2.837 23.285 1.00 83.62 105 LEU A N 1
ATOM 839 C CA . LEU A 1 105 ? -19.348 -3.766 22.796 1.00 83.62 105 LEU A CA 1
ATOM 840 C C . LEU A 1 105 ? -19.049 -4.819 23.851 1.00 83.62 105 LEU A C 1
ATOM 842 O O . LEU A 1 105 ? -18.685 -4.483 24.989 1.00 83.62 105 LEU A O 1
ATOM 846 N N . GLU A 1 106 ? -19.155 -6.076 23.440 1.00 88.44 106 GLU A N 1
ATOM 847 C CA . GLU A 1 106 ? -18.631 -7.214 24.184 1.00 88.44 106 GLU A CA 1
ATOM 848 C C . GLU A 1 106 ? -17.103 -7.292 24.064 1.00 88.44 106 GLU A C 1
ATOM 850 O O . GLU A 1 106 ? -16.467 -6.583 23.276 1.00 88.44 106 GLU A O 1
ATOM 855 N N . LEU A 1 107 ? -16.479 -8.151 24.871 1.00 85.62 107 LEU A N 1
ATOM 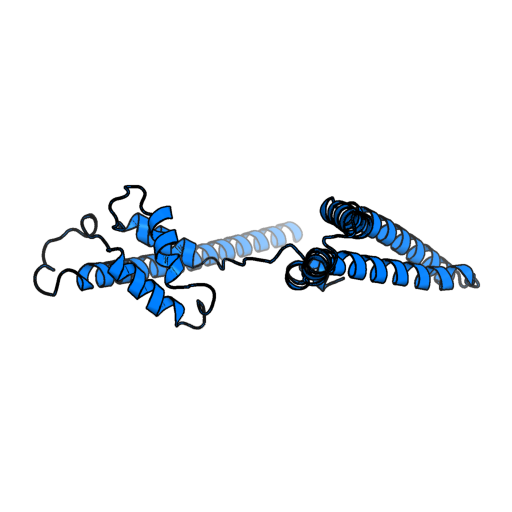856 C CA . LEU A 1 107 ? -15.024 -8.292 24.887 1.00 85.62 107 LEU A CA 1
ATOM 857 C C . LEU A 1 107 ? -14.468 -8.705 23.515 1.00 85.62 107 LEU A C 1
ATOM 859 O O . LEU A 1 107 ? -13.462 -8.150 23.067 1.00 85.62 107 LEU A O 1
ATOM 863 N N . GLU A 1 108 ? -15.107 -9.669 22.853 1.00 85.81 108 GLU A N 1
ATOM 864 C CA . GLU A 1 108 ? -14.665 -10.167 21.547 1.00 85.81 108 GLU A CA 1
ATOM 865 C C . GLU A 1 108 ? -14.785 -9.088 20.462 1.00 85.81 108 GLU A C 1
ATOM 867 O O . GLU A 1 108 ? -13.831 -8.846 19.716 1.00 85.81 108 GLU A O 1
ATOM 872 N N . GLU A 1 109 ? -15.908 -8.365 20.434 1.00 85.81 109 GLU A N 1
ATOM 873 C CA . GLU A 1 109 ? -16.146 -7.252 19.509 1.00 85.81 109 GLU A CA 1
ATOM 874 C C . GLU A 1 109 ? -15.159 -6.102 19.751 1.00 85.81 109 GLU A C 1
ATOM 876 O O . GLU A 1 109 ? -14.587 -5.539 18.812 1.00 85.81 109 GLU A O 1
ATOM 881 N N . PHE A 1 110 ? -14.879 -5.774 21.017 1.00 85.75 110 PHE A N 1
ATOM 882 C CA . PHE A 1 110 ? -13.895 -4.758 21.380 1.00 85.75 110 PHE A CA 1
ATOM 883 C C . PHE A 1 110 ? -12.480 -5.140 20.924 1.00 85.75 110 PHE A C 1
ATOM 885 O O . PHE A 1 110 ? -11.773 -4.318 20.335 1.00 85.75 110 PHE A O 1
ATOM 892 N N . MET A 1 111 ? -12.074 -6.392 21.145 1.00 85.19 111 MET A N 1
ATOM 893 C CA . MET A 1 111 ? -10.780 -6.911 20.693 1.00 85.19 111 MET A CA 1
ATOM 894 C C . MET A 1 111 ? -10.651 -6.835 19.169 1.00 85.19 111 MET A C 1
ATOM 896 O O . MET A 1 111 ? -9.641 -6.344 18.659 1.00 85.19 111 MET A O 1
ATOM 900 N N . TYR A 1 112 ? -11.694 -7.239 18.441 1.00 84.06 112 TYR A N 1
ATOM 901 C CA . TYR A 1 112 ? -11.725 -7.132 16.984 1.00 84.06 112 TYR A CA 1
ATOM 902 C C . TYR A 1 112 ? -11.671 -5.667 16.518 1.00 84.06 112 TYR A C 1
ATOM 904 O O . TYR A 1 112 ? -10.984 -5.341 15.546 1.00 84.06 112 TYR A O 1
ATOM 912 N N . THR A 1 113 ? -12.302 -4.751 17.263 1.00 79.94 113 THR A N 1
ATOM 913 C CA . THR A 1 113 ? -12.258 -3.313 16.966 1.00 79.94 113 THR A CA 1
ATOM 914 C C . THR A 1 113 ? -10.833 -2.777 17.024 1.00 79.94 113 THR A C 1
ATOM 916 O O . THR A 1 113 ? -10.397 -2.063 16.123 1.00 79.94 113 THR A O 1
ATOM 919 N N . LEU A 1 114 ? -10.085 -3.115 18.075 1.00 80.06 114 LEU A N 1
ATOM 920 C CA . LEU A 1 114 ? -8.705 -2.658 18.241 1.00 80.06 114 LEU A CA 1
ATOM 921 C C . LEU A 1 114 ? -7.776 -3.198 17.152 1.00 80.06 114 LEU A C 1
ATOM 923 O O . LEU A 1 114 ? -6.874 -2.486 16.705 1.00 80.06 114 LEU A O 1
ATOM 927 N N . ASP A 1 115 ? -8.034 -4.415 16.681 1.00 80.38 115 ASP A N 1
ATOM 928 C CA . ASP A 1 115 ? -7.308 -4.997 15.559 1.00 80.38 115 ASP A CA 1
ATOM 929 C C . ASP A 1 115 ? -7.583 -4.234 14.258 1.00 80.38 115 ASP A C 1
ATOM 931 O O . ASP A 1 115 ? -6.642 -3.927 13.524 1.00 80.38 115 ASP A O 1
ATOM 935 N N . ILE A 1 116 ? -8.837 -3.838 14.009 1.00 77.75 116 ILE A N 1
ATOM 936 C CA . ILE A 1 116 ? -9.201 -2.983 12.869 1.00 77.75 116 ILE A CA 1
ATOM 937 C C . ILE A 1 116 ? -8.549 -1.601 12.981 1.00 77.75 116 ILE A C 1
ATOM 939 O O . ILE A 1 116 ? -8.004 -1.093 12.003 1.00 77.75 116 ILE A O 1
ATOM 943 N N . LEU A 1 117 ? -8.567 -0.999 14.172 1.00 74.88 117 LEU A N 1
ATOM 944 C CA . LEU A 1 117 ? -7.995 0.327 14.426 1.00 74.88 117 LEU A CA 1
ATOM 945 C C . LEU A 1 117 ? -6.481 0.375 14.209 1.00 74.88 117 LEU A C 1
ATOM 947 O O . LEU A 1 117 ? -5.932 1.443 13.937 1.00 74.88 117 LEU A O 1
ATOM 951 N N . HIS A 1 118 ? -5.803 -0.768 14.318 1.00 71.50 118 HIS A N 1
ATOM 952 C CA . HIS A 1 118 ? -4.382 -0.866 14.019 1.00 71.50 118 HIS A CA 1
ATOM 953 C C . HIS A 1 118 ? -4.097 -0.784 12.510 1.00 71.50 118 HIS A C 1
ATOM 955 O O . HIS A 1 118 ? -3.001 -0.378 12.113 1.00 71.50 118 HIS A O 1
ATOM 961 N N . TYR A 1 119 ? -5.065 -1.117 11.650 1.00 71.06 119 TYR A N 1
ATOM 962 C CA . TYR A 1 119 ? -4.897 -0.922 10.217 1.00 71.06 119 TYR A CA 1
ATOM 963 C C . TYR A 1 119 ? -4.959 0.563 9.874 1.00 71.06 119 TYR A C 1
ATOM 965 O O . TYR A 1 119 ? -5.934 1.273 10.126 1.00 71.06 119 TYR A O 1
ATOM 973 N N . ARG A 1 120 ? -3.905 1.031 9.207 1.00 65.69 120 ARG A N 1
ATOM 974 C CA . ARG A 1 120 ? -3.871 2.364 8.621 1.00 65.69 120 ARG A CA 1
ATOM 975 C C . ARG A 1 120 ? -4.794 2.400 7.406 1.00 65.69 120 ARG A C 1
ATOM 977 O O . ARG A 1 120 ? -4.384 2.052 6.302 1.00 65.69 120 ARG A O 1
ATOM 984 N N . ILE A 1 121 ? -6.028 2.853 7.603 1.00 64.50 121 ILE A N 1
ATOM 985 C CA . ILE A 1 121 ? -6.967 3.082 6.502 1.00 64.50 121 ILE A CA 1
ATOM 986 C C . ILE A 1 121 ? -6.479 4.299 5.714 1.00 64.50 121 ILE A C 1
ATOM 988 O O . ILE A 1 121 ? -6.599 5.446 6.152 1.00 64.50 121 ILE A O 1
ATOM 992 N N . TRP A 1 122 ? -5.894 4.046 4.547 1.00 63.06 122 TRP A N 1
ATOM 993 C CA . TRP A 1 122 ? -5.477 5.093 3.628 1.00 63.06 122 TRP A CA 1
ATOM 994 C C . TRP A 1 122 ? -6.528 5.252 2.531 1.00 63.06 122 TRP A C 1
ATOM 996 O O . TRP A 1 122 ? -6.672 4.402 1.660 1.00 63.06 122 TRP A O 1
ATOM 1006 N N . ILE A 1 123 ? -7.252 6.371 2.550 1.00 67.25 123 ILE A N 1
ATOM 1007 C CA . ILE A 1 123 ? -8.195 6.723 1.484 1.00 67.25 123 ILE A CA 1
ATOM 1008 C C . ILE A 1 123 ? -7.437 7.559 0.454 1.00 67.25 123 ILE A C 1
ATOM 1010 O O . ILE A 1 123 ? -7.075 8.709 0.726 1.00 67.25 123 ILE A O 1
ATOM 1014 N N . LEU A 1 124 ? -7.163 6.984 -0.716 1.00 70.12 124 LEU A N 1
ATOM 1015 C CA . LEU A 1 124 ? -6.549 7.711 -1.822 1.00 70.12 124 LEU A CA 1
ATOM 1016 C C . LEU A 1 124 ? -7.616 8.324 -2.724 1.00 70.12 124 LEU A C 1
ATOM 1018 O O . LEU A 1 124 ? -8.546 7.633 -3.131 1.00 70.12 124 LEU A O 1
ATOM 1022 N N . PRO A 1 125 ? -7.507 9.620 -3.057 1.00 72.06 125 PRO A N 1
ATOM 1023 C CA . PRO A 1 125 ? -8.328 10.174 -4.114 1.00 72.06 125 PRO A CA 1
ATOM 1024 C C . PRO A 1 125 ? -7.888 9.545 -5.438 1.00 72.06 125 PRO A C 1
ATOM 1026 O O . PRO A 1 125 ? -6.749 9.717 -5.857 1.00 72.06 125 PRO A O 1
ATOM 1029 N N . GLU A 1 126 ? -8.796 8.837 -6.094 1.00 70.44 126 GLU A N 1
ATOM 1030 C CA . GLU A 1 126 ? -8.525 8.164 -7.369 1.00 70.44 126 GLU A CA 1
ATOM 1031 C C . GLU A 1 126 ? -8.263 9.185 -8.494 1.00 70.44 126 GLU A C 1
ATOM 1033 O O . GLU A 1 126 ? -7.281 9.107 -9.226 1.00 70.44 126 GLU A O 1
ATOM 1038 N N . ARG A 1 127 ? -9.078 10.247 -8.547 1.00 75.25 127 ARG A N 1
ATOM 1039 C CA . ARG A 1 127 ? -9.019 11.279 -9.596 1.00 75.25 127 ARG A CA 1
ATOM 1040 C C . ARG A 1 127 ? -8.019 12.398 -9.306 1.00 75.25 127 ARG A C 1
ATOM 1042 O O . ARG A 1 127 ? -7.987 12.934 -8.191 1.00 75.25 127 ARG A O 1
ATOM 1049 N N . SER A 1 128 ? -7.286 12.826 -10.334 1.00 80.44 128 SER A N 1
ATOM 1050 C CA . SER A 1 128 ? -6.375 13.972 -10.264 1.00 80.44 128 SER A CA 1
ATOM 1051 C C . SER A 1 128 ? -7.097 15.305 -10.013 1.00 80.44 128 SER A C 1
ATOM 1053 O O . SER A 1 128 ? -8.286 15.489 -10.295 1.00 80.44 128 SER A O 1
ATOM 1055 N N . LEU A 1 129 ? -6.355 16.281 -9.477 1.00 78.06 129 LEU A N 1
ATOM 1056 C CA . LEU A 1 129 ? -6.852 17.653 -9.315 1.00 78.06 129 LEU A CA 1
ATOM 1057 C C . LEU A 1 129 ? -7.098 18.333 -10.667 1.00 78.06 129 LEU A C 1
ATOM 1059 O O . LEU A 1 129 ? -7.961 19.206 -10.756 1.00 78.06 129 LEU A O 1
ATOM 1063 N N . LEU A 1 130 ? -6.351 17.936 -11.702 1.00 75.38 130 LEU A N 1
ATOM 1064 C CA . LEU A 1 130 ? -6.518 18.447 -13.058 1.00 75.38 130 LEU A CA 1
ATOM 1065 C C . LEU A 1 130 ? -7.841 17.970 -13.647 1.00 75.38 130 LEU A C 1
ATOM 1067 O O . LEU A 1 130 ? -8.618 18.805 -14.101 1.00 75.38 130 LEU A O 1
ATOM 1071 N N . LEU A 1 131 ? -8.143 16.675 -13.534 1.00 75.94 131 LEU A N 1
ATOM 1072 C CA . LEU A 1 131 ? -9.401 16.103 -14.007 1.00 75.94 131 LEU A CA 1
ATOM 1073 C C . LEU A 1 131 ? -10.600 16.779 -13.330 1.00 75.94 131 LEU A C 1
ATOM 1075 O O . LEU A 1 131 ? -11.493 17.280 -14.007 1.00 75.94 131 LEU A O 1
ATOM 1079 N N . ARG A 1 132 ? -10.559 16.925 -11.998 1.00 79.81 132 ARG A N 1
ATOM 1080 C CA . ARG A 1 132 ? -11.614 17.621 -11.235 1.00 79.81 132 ARG A CA 1
ATOM 1081 C C . ARG A 1 132 ? -11.785 19.085 -11.645 1.00 79.81 132 ARG A C 1
ATOM 1083 O O . ARG A 1 132 ? -12.901 19.594 -11.675 1.00 79.81 132 ARG A O 1
ATOM 1090 N N . ARG A 1 133 ? -10.686 19.788 -11.939 1.00 81.38 133 ARG A N 1
ATOM 1091 C CA . ARG A 1 133 ? -10.727 21.194 -12.367 1.00 81.38 133 ARG A CA 1
ATOM 1092 C C . ARG A 1 133 ? -11.270 21.335 -13.788 1.00 81.38 133 ARG A C 1
ATOM 1094 O O . ARG A 1 133 ? -12.006 22.280 -14.052 1.00 81.38 133 ARG A O 1
ATOM 1101 N N . VAL A 1 134 ? -10.918 20.418 -14.686 1.00 78.38 134 VAL A N 1
ATOM 1102 C CA . VAL A 1 134 ? -11.440 20.395 -16.056 1.00 78.38 134 VAL A CA 1
ATOM 1103 C C . VAL A 1 134 ? -12.935 20.084 -16.050 1.00 78.38 134 VAL A C 1
ATOM 1105 O O . VAL A 1 134 ? -13.689 20.815 -16.684 1.00 78.38 134 VAL A O 1
ATOM 1108 N N . GLU A 1 135 ? -13.381 19.098 -15.268 1.00 77.31 135 GLU A N 1
ATOM 1109 C CA . GLU A 1 135 ? -14.808 18.796 -15.086 1.00 77.31 135 GLU A CA 1
ATOM 1110 C C . GLU A 1 135 ? -15.591 20.007 -14.554 1.00 77.31 135 GLU A C 1
ATOM 1112 O O . GLU A 1 135 ? -16.655 20.336 -15.077 1.00 77.31 135 GLU A O 1
ATOM 1117 N N . ALA A 1 136 ? -15.042 20.715 -13.561 1.00 79.19 136 ALA A N 1
ATOM 1118 C CA . ALA A 1 136 ? -15.691 21.881 -12.964 1.00 79.19 136 ALA A CA 1
ATOM 1119 C C . ALA A 1 136 ? -15.749 23.101 -13.904 1.00 79.19 136 ALA A C 1
ATOM 1121 O O . ALA A 1 136 ? -16.768 23.786 -13.957 1.00 79.19 136 ALA A O 1
ATOM 1122 N N . ASN A 1 137 ? -14.674 23.383 -14.647 1.00 80.25 137 ASN A N 1
ATOM 1123 C CA . ASN A 1 137 ? -14.570 24.595 -15.469 1.00 80.25 137 ASN A CA 1
ATOM 1124 C C . ASN A 1 137 ? -15.112 24.420 -16.895 1.00 80.25 137 ASN A C 1
ATOM 1126 O O . ASN A 1 137 ? -15.540 25.395 -17.508 1.00 80.25 137 ASN A O 1
ATOM 1130 N N . PHE A 1 138 ? -15.089 23.201 -17.436 1.00 74.94 138 PHE A N 1
ATOM 1131 C CA . PHE A 1 138 ? -15.450 22.908 -18.827 1.00 74.94 138 PHE A CA 1
ATOM 1132 C C . PHE A 1 138 ? -16.674 21.996 -18.945 1.00 74.94 138 PHE A C 1
ATOM 1134 O O . PHE A 1 138 ? -16.845 21.322 -19.959 1.00 74.94 138 PHE A O 1
ATOM 1141 N N . SER A 1 139 ? -17.569 22.029 -17.951 1.00 64.56 139 SER A N 1
ATOM 1142 C CA . SER A 1 139 ? -18.814 21.246 -17.921 1.00 64.56 139 SER A CA 1
ATOM 1143 C C . SER A 1 139 ? -19.676 21.392 -19.195 1.00 64.56 139 SER A C 1
ATOM 1145 O O . SER A 1 139 ? -20.370 20.455 -19.577 1.00 64.56 139 SER A O 1
ATOM 1147 N N . GLY A 1 140 ? -19.588 22.528 -19.901 1.00 65.56 140 GLY A N 1
ATOM 1148 C CA . GLY A 1 140 ? -20.313 22.773 -21.157 1.00 65.56 140 GLY A CA 1
ATOM 1149 C C . GLY A 1 140 ? -19.626 22.284 -22.442 1.00 65.56 140 GLY A C 1
ATOM 1150 O O . GLY A 1 140 ? -20.246 22.314 -23.501 1.00 65.56 140 GLY A O 1
ATOM 1151 N N . SER A 1 141 ? -18.363 21.849 -22.390 1.00 74.31 141 SER A N 1
ATOM 1152 C CA . SER A 1 141 ? -17.606 21.423 -23.574 1.00 74.31 141 SER A CA 1
ATOM 1153 C C . SER A 1 141 ? -17.541 19.899 -23.661 1.00 74.31 141 SER A C 1
ATOM 1155 O O . SER A 1 141 ? -16.659 19.259 -23.083 1.00 74.31 141 SER A O 1
ATOM 1157 N N . SER A 1 142 ? -18.473 19.307 -24.413 1.00 76.19 142 SER A N 1
ATOM 1158 C CA . SER A 1 142 ? -18.613 17.848 -24.526 1.00 76.19 142 SER A CA 1
ATOM 1159 C C . SER A 1 142 ? -17.360 17.145 -25.059 1.00 76.19 142 SER A C 1
ATOM 1161 O O . SER A 1 142 ? -17.099 16.008 -24.680 1.00 76.19 142 SER A O 1
ATOM 1163 N N . TRP A 1 143 ? -16.552 17.807 -25.896 1.00 80.88 143 TRP A N 1
ATOM 1164 C CA . TRP A 1 143 ? -15.366 17.182 -26.493 1.00 80.88 143 TRP A CA 1
ATOM 1165 C C . TRP A 1 143 ? -14.207 17.011 -25.497 1.00 80.88 143 TRP A C 1
ATOM 1167 O O . TRP A 1 143 ? -13.546 15.974 -25.506 1.00 80.88 143 TRP A O 1
ATOM 1177 N N . ILE A 1 144 ? -13.985 17.986 -24.604 1.00 79.06 144 ILE A N 1
ATOM 1178 C CA . ILE A 1 144 ? -12.887 17.945 -23.619 1.00 79.06 144 ILE A CA 1
ATOM 1179 C C . ILE A 1 144 ? -13.174 16.862 -22.582 1.00 79.06 144 ILE A C 1
ATOM 1181 O O . ILE A 1 144 ? -12.312 16.034 -22.291 1.00 79.06 144 ILE A O 1
ATOM 1185 N N . LEU A 1 145 ? -14.408 16.832 -22.075 1.00 78.38 145 LEU A N 1
ATOM 1186 C CA . LEU A 1 145 ? -14.865 15.821 -21.123 1.00 78.38 145 LEU A CA 1
ATOM 1187 C C . LEU A 1 145 ? -14.772 14.412 -21.709 1.00 78.38 145 LEU A C 1
ATOM 1189 O O . LEU A 1 145 ? -14.257 13.512 -21.051 1.00 78.38 145 LEU A O 1
ATOM 1193 N N . TRP A 1 146 ? -15.202 14.235 -22.963 1.00 82.06 146 TRP A N 1
ATOM 1194 C CA . TRP A 1 146 ? -15.093 12.951 -23.650 1.00 82.06 146 TRP A CA 1
ATOM 1195 C C . TRP A 1 146 ? -13.634 12.506 -23.802 1.00 82.06 146 TRP A C 1
ATOM 1197 O O . TRP A 1 146 ? -13.309 11.366 -23.482 1.00 82.06 146 TRP A O 1
ATOM 1207 N N . SER A 1 147 ? -12.737 13.413 -24.208 1.00 82.19 147 SER A N 1
ATOM 1208 C CA . SER A 1 147 ? -11.314 13.084 -24.360 1.00 82.19 147 SER A CA 1
ATOM 1209 C C . SER A 1 147 ? -10.653 12.685 -23.038 1.00 82.19 147 SER A C 1
ATOM 1211 O O . SER A 1 147 ? -9.884 11.731 -23.005 1.00 82.19 147 SER A O 1
ATOM 1213 N N . MET A 1 148 ? -10.995 13.360 -21.936 1.00 78.44 148 MET A N 1
ATOM 1214 C CA . MET A 1 148 ? -10.467 13.051 -20.606 1.00 78.44 148 MET A CA 1
ATOM 1215 C C . MET A 1 148 ? -11.017 11.735 -20.054 1.00 78.44 148 MET A C 1
ATOM 1217 O O . MET A 1 148 ? -10.273 10.998 -19.415 1.00 78.44 148 MET A O 1
ATOM 1221 N N . HIS A 1 149 ? -12.285 11.410 -20.326 1.00 82.69 149 HIS A N 1
ATOM 1222 C CA . HIS A 1 149 ? -12.860 10.122 -19.939 1.00 82.69 149 HIS A CA 1
ATOM 1223 C C . HIS A 1 149 ? -12.218 8.970 -20.714 1.00 82.69 149 HIS A C 1
ATOM 1225 O O . HIS A 1 149 ? -11.835 7.972 -20.119 1.00 82.69 149 HIS A O 1
ATOM 1231 N N . LEU A 1 150 ? -12.018 9.136 -22.026 1.00 85.25 150 LEU A N 1
ATOM 1232 C CA . LEU A 1 150 ? -11.329 8.142 -22.849 1.00 85.25 150 LEU A CA 1
ATOM 1233 C C . LEU A 1 150 ? -9.895 7.929 -22.355 1.00 85.25 150 LEU A C 1
ATOM 1235 O O . LEU A 1 150 ? -9.451 6.794 -22.221 1.00 85.25 150 LEU A O 1
ATOM 1239 N N . LEU A 1 151 ? -9.187 9.012 -22.032 1.00 83.19 151 LEU A N 1
ATOM 1240 C CA . LEU A 1 151 ? -7.829 8.947 -21.498 1.00 83.19 151 LEU A CA 1
ATOM 1241 C C . LEU A 1 151 ? -7.803 8.271 -20.118 1.00 83.19 151 LEU A C 1
ATOM 1243 O O . LEU A 1 151 ? -6.940 7.436 -19.866 1.00 83.19 151 LEU A O 1
ATOM 1247 N N . HIS A 1 152 ? -8.786 8.551 -19.259 1.00 84.38 152 HIS A N 1
ATOM 1248 C CA . HIS A 1 152 ? -8.953 7.851 -17.988 1.00 84.38 152 HIS A CA 1
ATOM 1249 C C . HIS A 1 152 ? -9.195 6.351 -18.178 1.00 84.38 152 HIS A C 1
ATOM 1251 O O . HIS A 1 152 ? -8.532 5.536 -17.538 1.00 84.38 152 HIS A O 1
ATOM 1257 N N . ASP A 1 153 ? -10.100 5.967 -19.075 1.00 85.38 153 ASP A N 1
ATOM 1258 C CA . ASP A 1 153 ? -10.392 4.564 -19.381 1.00 85.38 153 ASP A CA 1
ATOM 1259 C C . ASP A 1 153 ? -9.168 3.864 -19.985 1.00 85.38 153 ASP A C 1
ATOM 1261 O O . ASP A 1 153 ? -8.874 2.712 -19.672 1.00 85.38 153 ASP A O 1
ATOM 1265 N N . PHE A 1 154 ? -8.391 4.572 -20.801 1.00 85.31 154 PHE A N 1
ATOM 1266 C CA . PHE A 1 154 ? -7.167 4.053 -21.402 1.00 85.31 154 PHE A CA 1
ATOM 1267 C C . PHE A 1 154 ? -6.057 3.793 -20.371 1.00 85.31 154 PHE A C 1
ATOM 1269 O O . PHE A 1 154 ? -5.391 2.760 -20.430 1.00 85.31 154 PHE A O 1
ATOM 1276 N N . VAL A 1 155 ? -5.881 4.695 -19.402 1.00 83.50 155 VAL A N 1
ATOM 1277 C CA . VAL A 1 155 ? -4.917 4.519 -18.301 1.00 83.50 155 VAL A CA 1
ATOM 1278 C C . VAL A 1 155 ? -5.395 3.428 -17.337 1.00 83.50 155 VAL A C 1
ATOM 1280 O O . VAL A 1 155 ? -4.648 2.505 -17.025 1.00 83.50 155 VAL A O 1
ATOM 1283 N N . SER A 1 156 ? -6.65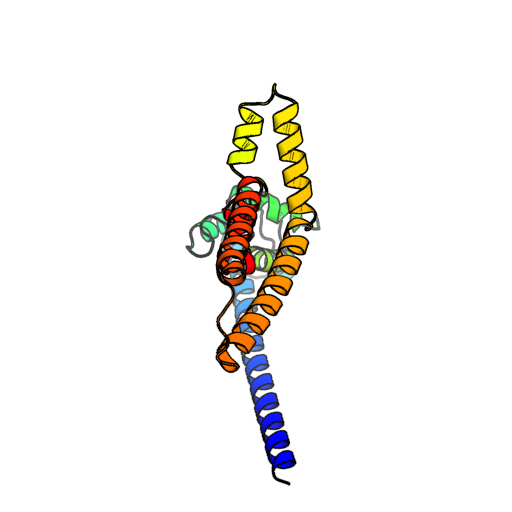6 3.490 -16.901 1.00 81.25 156 SER A N 1
ATOM 1284 C CA . SER A 1 156 ? -7.220 2.560 -15.908 1.00 81.25 156 SER A CA 1
ATOM 1285 C C . SER A 1 156 ? -7.391 1.129 -16.422 1.00 81.25 156 SER A C 1
ATOM 1287 O O . SER A 1 156 ? -7.326 0.184 -15.641 1.00 81.25 156 SER A O 1
ATOM 1289 N N . SER A 1 157 ? -7.550 0.939 -17.734 1.00 84.69 157 SER A N 1
ATOM 1290 C CA . SER A 1 157 ? -7.621 -0.392 -18.351 1.00 84.69 157 SER A CA 1
ATOM 1291 C C . SER A 1 157 ? -6.273 -1.125 -18.417 1.00 84.69 157 SER A C 1
ATOM 1293 O O . SER A 1 157 ? -6.232 -2.272 -18.864 1.00 84.69 157 SER A O 1
ATOM 1295 N N . GLY A 1 158 ? -5.169 -0.491 -18.001 1.00 82.81 158 GLY A N 1
ATOM 1296 C CA . GLY A 1 158 ? -3.830 -1.093 -17.986 1.00 82.81 158 GLY A CA 1
ATOM 1297 C C . GLY A 1 158 ? -3.173 -1.215 -19.366 1.00 82.81 158 GLY A C 1
ATOM 1298 O O . GLY A 1 158 ? -2.081 -1.770 -19.492 1.00 82.81 158 GLY A O 1
ATOM 1299 N N . TRP A 1 159 ? -3.801 -0.684 -20.419 1.00 86.06 159 TRP A N 1
ATOM 1300 C CA . TRP A 1 159 ? -3.232 -0.684 -21.769 1.00 86.06 159 TRP A CA 1
ATOM 1301 C C . TRP A 1 159 ? -1.955 0.144 -21.854 1.00 86.06 159 TRP A C 1
ATOM 1303 O O . TRP A 1 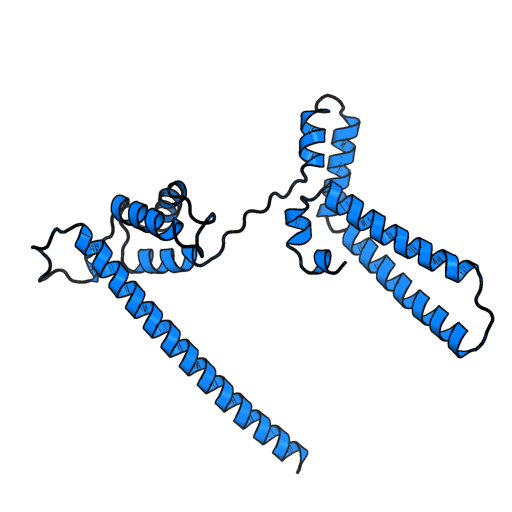159 ? -0.990 -0.285 -22.484 1.00 86.06 159 TRP A O 1
ATOM 1313 N N . LEU A 1 160 ? -1.933 1.298 -21.189 1.00 84.44 160 LEU A N 1
ATOM 1314 C CA . LEU A 1 160 ? -0.755 2.157 -21.126 1.00 84.44 160 LEU A CA 1
ATOM 1315 C C . LEU A 1 160 ? 0.432 1.436 -20.464 1.00 84.44 160 LEU A C 1
ATOM 1317 O O . LEU A 1 160 ? 1.523 1.436 -21.027 1.00 84.44 160 LEU A O 1
ATOM 1321 N N . THR A 1 161 ? 0.200 0.707 -19.370 1.00 84.25 161 THR A N 1
ATOM 1322 C CA . THR A 1 161 ? 1.219 -0.135 -18.720 1.00 84.25 161 THR A CA 1
ATOM 1323 C C . THR A 1 161 ? 1.727 -1.244 -19.645 1.00 84.25 161 THR A C 1
ATOM 1325 O O . THR A 1 161 ? 2.926 -1.502 -19.717 1.00 84.25 161 THR A O 1
ATOM 1328 N N . ASN A 1 162 ? 0.840 -1.886 -20.411 1.00 88.12 162 ASN A N 1
ATOM 1329 C CA . ASN A 1 162 ? 1.246 -2.906 -21.382 1.00 88.12 162 ASN A CA 1
ATOM 1330 C C . ASN A 1 162 ? 2.116 -2.325 -22.506 1.00 88.12 162 ASN A C 1
ATOM 1332 O O . ASN A 1 162 ? 3.102 -2.948 -22.903 1.00 88.12 162 ASN A O 1
ATOM 1336 N N . ILE A 1 163 ? 1.783 -1.128 -22.999 1.00 88.19 163 ILE A N 1
ATOM 1337 C CA . ILE A 1 163 ? 2.598 -0.417 -23.990 1.00 88.19 163 ILE A CA 1
ATOM 1338 C C . ILE A 1 163 ? 3.955 -0.048 -23.385 1.00 88.19 163 ILE A C 1
ATOM 1340 O O . ILE A 1 163 ? 4.975 -0.308 -24.018 1.00 88.19 163 ILE A O 1
ATOM 1344 N N . ALA A 1 164 ? 3.987 0.480 -22.160 1.00 86.75 164 ALA A N 1
ATOM 1345 C CA . ALA A 1 164 ? 5.224 0.811 -21.456 1.00 86.75 164 ALA A CA 1
ATOM 1346 C C . ALA A 1 164 ? 6.136 -0.419 -21.301 1.00 86.75 164 ALA A C 1
ATOM 1348 O O . ALA A 1 164 ? 7.309 -0.366 -21.661 1.00 86.75 164 ALA A O 1
ATOM 1349 N N . ASN A 1 165 ? 5.584 -1.566 -20.896 1.00 88.69 165 ASN A N 1
ATOM 1350 C CA . ASN A 1 165 ? 6.324 -2.828 -20.789 1.00 88.69 165 ASN A CA 1
ATOM 1351 C C . ASN A 1 165 ? 6.853 -3.330 -22.141 1.00 88.69 165 ASN A C 1
ATOM 1353 O O . ASN A 1 165 ? 7.969 -3.854 -22.233 1.00 88.69 165 ASN A O 1
ATOM 1357 N N . MET A 1 166 ? 6.074 -3.168 -23.213 1.00 92.19 166 MET A N 1
ATOM 1358 C CA . MET A 1 166 ? 6.516 -3.511 -24.564 1.00 92.19 166 MET A CA 1
ATOM 1359 C C . MET A 1 166 ? 7.663 -2.600 -25.020 1.00 92.19 166 MET A C 1
ATOM 1361 O O . MET A 1 166 ? 8.653 -3.085 -25.571 1.00 92.19 166 MET A O 1
ATOM 1365 N N . VAL A 1 167 ? 7.559 -1.297 -24.751 1.00 90.62 167 VAL A N 1
ATOM 1366 C CA . VAL A 1 167 ? 8.605 -0.306 -25.034 1.00 90.62 167 VAL A CA 1
ATOM 1367 C C . VAL A 1 167 ? 9.867 -0.607 -24.226 1.00 90.62 167 VAL A C 1
ATOM 1369 O O . VAL A 1 167 ? 10.955 -0.597 -24.796 1.00 90.62 167 VAL A O 1
ATOM 1372 N N . LEU A 1 168 ? 9.736 -0.969 -22.949 1.00 90.00 168 LEU A N 1
ATOM 1373 C CA . LEU A 1 168 ? 10.846 -1.379 -22.089 1.00 90.00 168 LEU A CA 1
ATOM 1374 C C . LEU A 1 168 ? 11.556 -2.621 -22.630 1.00 90.00 168 LEU A C 1
ATOM 1376 O O . LEU A 1 168 ? 12.783 -2.655 -22.708 1.00 90.00 168 LEU A O 1
ATOM 1380 N N . THR A 1 169 ? 10.790 -3.622 -23.067 1.00 92.81 169 THR A N 1
ATOM 1381 C CA . THR A 1 169 ? 11.341 -4.835 -23.688 1.00 92.81 169 THR A CA 1
ATOM 1382 C C . THR A 1 169 ? 12.108 -4.494 -24.964 1.00 92.81 169 THR A C 1
ATOM 1384 O O . THR A 1 169 ? 13.207 -5.003 -25.188 1.00 92.81 169 THR A O 1
ATOM 1387 N N . LEU A 1 170 ? 11.562 -3.600 -25.793 1.00 93.19 170 LEU A N 1
ATOM 1388 C CA . LEU A 1 170 ? 12.225 -3.150 -27.012 1.00 93.19 170 LEU A CA 1
ATOM 1389 C C . LEU A 1 170 ? 13.505 -2.361 -26.700 1.00 93.19 170 LEU A C 1
ATOM 1391 O O . LEU A 1 170 ? 14.527 -2.592 -27.343 1.00 93.19 170 LEU A O 1
ATOM 1395 N N . ASN A 1 171 ? 13.470 -1.492 -25.688 1.00 92.38 171 ASN A N 1
ATOM 1396 C CA . ASN A 1 171 ? 14.628 -0.740 -25.213 1.00 92.38 171 ASN A CA 1
ATOM 1397 C C . ASN A 1 171 ? 15.726 -1.674 -24.677 1.00 92.38 171 ASN A C 1
ATOM 1399 O O . ASN A 1 171 ? 16.904 -1.488 -24.960 1.00 92.38 171 ASN A O 1
ATOM 1403 N N . PHE A 1 172 ? 15.354 -2.743 -23.969 1.00 92.25 172 PHE A N 1
ATOM 1404 C CA . PHE A 1 172 ? 16.305 -3.756 -23.515 1.00 92.25 172 PHE A CA 1
ATOM 1405 C C . PHE A 1 172 ? 16.996 -4.473 -24.685 1.00 92.25 172 PHE A C 1
ATOM 1407 O O . PHE A 1 172 ? 18.221 -4.577 -24.708 1.00 92.25 172 PHE A O 1
ATOM 1414 N N . VAL A 1 173 ? 16.235 -4.922 -25.690 1.00 93.31 173 VAL A N 1
ATOM 1415 C CA . VAL A 1 173 ? 16.807 -5.530 -26.907 1.00 93.31 173 VAL A CA 1
ATOM 1416 C C . VAL A 1 173 ? 17.728 -4.545 -27.624 1.00 93.31 173 VAL A C 1
ATOM 1418 O O . VAL A 1 173 ? 18.800 -4.921 -28.093 1.00 93.31 173 VAL A O 1
ATOM 1421 N N . PHE A 1 174 ? 17.329 -3.279 -27.680 1.00 91.19 174 PHE A N 1
ATOM 1422 C CA . PHE A 1 174 ? 18.119 -2.220 -28.279 1.00 91.19 174 PHE A CA 1
ATOM 1423 C C . PHE A 1 174 ? 19.469 -2.026 -27.569 1.00 91.19 174 PHE A C 1
ATOM 1425 O O . PHE A 1 174 ? 20.506 -2.032 -28.232 1.00 91.19 174 PHE A O 1
ATOM 1432 N N . MET A 1 175 ? 19.479 -1.974 -26.233 1.00 89.88 175 MET A N 1
ATOM 1433 C CA . MET A 1 175 ? 20.714 -1.900 -25.441 1.00 89.88 175 MET A CA 1
ATOM 1434 C C . MET A 1 175 ? 21.631 -3.113 -25.659 1.00 89.88 175 MET A C 1
ATOM 1436 O O . MET A 1 175 ? 22.854 -2.968 -25.664 1.00 89.88 175 MET A O 1
ATOM 1440 N N . LEU A 1 176 ? 21.077 -4.314 -25.874 1.00 93.00 176 LEU A N 1
ATOM 1441 C CA . LEU A 1 176 ? 21.880 -5.495 -26.218 1.00 93.00 176 LEU A CA 1
ATOM 1442 C C . LEU A 1 176 ? 22.560 -5.347 -27.584 1.00 93.00 176 LEU A C 1
ATOM 1444 O O . LEU A 1 176 ? 23.720 -5.732 -27.735 1.00 93.00 176 LEU A O 1
ATOM 1448 N N . VAL A 1 177 ? 21.853 -4.789 -28.571 1.00 91.19 177 VAL A N 1
ATOM 1449 C CA . VAL A 1 177 ? 22.421 -4.515 -29.898 1.00 91.19 177 VAL A CA 1
ATOM 1450 C C . VAL A 1 177 ? 23.534 -3.480 -29.786 1.00 91.19 177 VAL A C 1
ATOM 1452 O O . VAL A 1 177 ? 24.624 -3.713 -30.298 1.00 91.19 177 VAL A O 1
ATOM 1455 N N . GLU A 1 178 ? 23.302 -2.379 -29.077 1.00 88.94 178 GLU A N 1
ATOM 1456 C CA . GLU A 1 178 ? 24.322 -1.359 -28.821 1.00 88.94 178 GLU A CA 1
ATOM 1457 C C . GLU A 1 178 ? 25.565 -1.946 -28.141 1.00 88.94 178 GLU A C 1
ATOM 1459 O O . GLU A 1 178 ? 26.678 -1.781 -28.640 1.00 88.94 178 GLU A O 1
ATOM 1464 N N . SER A 1 179 ? 25.364 -2.732 -27.081 1.00 90.56 179 SER A N 1
ATOM 1465 C CA . SER A 1 179 ? 26.448 -3.424 -26.373 1.00 90.56 179 SER A CA 1
ATOM 1466 C C . SER A 1 179 ? 27.247 -4.338 -27.310 1.00 90.56 179 SER A C 1
ATOM 1468 O O . SER A 1 179 ? 28.470 -4.423 -27.215 1.00 90.56 179 SER A O 1
ATOM 1470 N N . TYR A 1 180 ? 26.579 -5.012 -28.252 1.00 92.31 180 TYR A N 1
ATOM 1471 C CA . TYR A 1 180 ? 27.242 -5.856 -29.246 1.00 92.31 180 TYR A CA 1
ATOM 1472 C C . TYR A 1 180 ? 28.089 -5.051 -30.246 1.00 92.31 180 TYR A C 1
ATOM 1474 O O . TYR A 1 180 ? 29.204 -5.471 -30.575 1.00 92.31 180 TYR A O 1
ATOM 1482 N N . TYR A 1 181 ? 27.589 -3.905 -30.724 1.00 90.62 181 TYR A N 1
ATOM 1483 C CA . TYR A 1 181 ? 28.343 -3.007 -31.610 1.00 90.62 181 TYR A CA 1
ATOM 1484 C C . TYR A 1 181 ? 29.593 -2.457 -30.916 1.00 90.62 181 TYR A C 1
ATOM 1486 O O . TYR A 1 181 ? 30.673 -2.476 -31.515 1.00 90.62 181 TYR A O 1
ATOM 1494 N N . ASP A 1 182 ? 29.459 -2.054 -29.649 1.00 89.12 182 ASP A N 1
ATOM 1495 C CA . ASP A 1 182 ? 30.568 -1.556 -28.833 1.00 89.12 182 ASP A CA 1
ATOM 1496 C C . ASP A 1 182 ? 31.634 -2.645 -28.605 1.00 89.12 182 ASP A C 1
ATOM 1498 O O . ASP A 1 182 ? 32.815 -2.457 -28.909 1.00 89.12 182 ASP A O 1
ATOM 1502 N N . MET A 1 183 ? 31.217 -3.859 -28.219 1.00 92.75 183 MET A N 1
ATOM 1503 C CA . MET A 1 183 ? 32.126 -5.008 -28.088 1.00 92.75 183 MET A CA 1
ATOM 1504 C C . MET A 1 183 ? 32.845 -5.355 -29.400 1.00 92.75 183 MET A C 1
ATOM 1506 O O . MET A 1 183 ? 34.015 -5.748 -29.387 1.00 92.75 183 MET A O 1
ATOM 1510 N N . SER A 1 184 ? 32.158 -5.206 -30.533 1.00 91.94 184 SER A N 1
ATOM 1511 C CA . SER A 1 184 ? 32.699 -5.500 -31.864 1.00 91.94 184 SER A CA 1
ATOM 1512 C C . SER A 1 184 ? 33.574 -4.373 -32.427 1.00 91.94 184 SER A C 1
ATOM 1514 O O . SER A 1 184 ? 34.141 -4.540 -33.508 1.00 91.94 184 SER A O 1
ATOM 1516 N N . LYS A 1 185 ? 33.710 -3.244 -31.711 1.00 90.00 185 LYS A N 1
ATOM 1517 C CA . LYS A 1 185 ? 34.437 -2.033 -32.138 1.00 90.00 185 LYS A CA 1
ATOM 1518 C C . LYS A 1 185 ? 33.988 -1.508 -33.506 1.00 90.00 185 LYS A C 1
ATOM 1520 O O . LYS A 1 185 ? 34.796 -0.984 -34.273 1.00 90.00 185 LYS A O 1
ATOM 1525 N N . MET A 1 186 ? 32.713 -1.695 -33.832 1.00 88.81 186 MET A N 1
ATOM 1526 C CA . MET A 1 186 ? 32.125 -1.184 -35.067 1.00 88.81 186 MET A CA 1
ATOM 1527 C C . MET A 1 186 ? 31.618 0.241 -34.841 1.00 88.81 186 MET A C 1
ATOM 1529 O O . MET A 1 186 ? 31.170 0.578 -33.748 1.00 88.81 186 MET A O 1
ATOM 1533 N N . GLU A 1 187 ? 31.668 1.085 -35.873 1.00 85.31 187 GLU A N 1
ATOM 1534 C CA . GLU A 1 187 ? 31.098 2.429 -35.778 1.00 85.31 187 GLU A CA 1
ATOM 1535 C C . GLU A 1 187 ? 29.585 2.347 -35.556 1.00 85.31 187 GLU A C 1
ATOM 1537 O O . GLU A 1 187 ? 28.851 1.730 -36.334 1.00 85.31 187 GLU A O 1
ATOM 1542 N N . MET A 1 188 ? 29.122 2.970 -34.473 1.00 81.44 188 MET A N 1
ATOM 1543 C CA . MET A 1 188 ? 27.718 2.959 -34.097 1.00 81.44 188 MET A CA 1
ATOM 1544 C C . MET A 1 188 ? 26.907 3.856 -35.049 1.00 81.44 188 MET A C 1
ATOM 1546 O O . MET A 1 188 ? 27.225 5.040 -35.209 1.00 81.44 188 MET A O 1
ATOM 1550 N N . PRO A 1 189 ? 25.834 3.345 -35.678 1.00 85.19 189 PRO A N 1
ATOM 1551 C CA . PRO A 1 189 ? 24.966 4.165 -36.511 1.00 85.19 189 PRO A CA 1
ATOM 1552 C C . PRO A 1 189 ? 24.345 5.319 -35.712 1.00 85.19 189 PRO A C 1
ATOM 1554 O O . PRO A 1 189 ? 23.730 5.096 -34.672 1.00 85.19 189 PRO A O 1
ATOM 1557 N N . GLN A 1 190 ? 24.390 6.547 -36.241 1.00 83.50 190 GLN A N 1
ATOM 1558 C CA . GLN A 1 190 ? 23.760 7.722 -35.604 1.00 83.50 190 GLN A CA 1
ATOM 1559 C C . GLN A 1 190 ? 22.252 7.548 -35.345 1.00 83.50 190 GLN A C 1
ATOM 1561 O O . GLN A 1 190 ? 21.686 8.217 -34.482 1.00 83.50 190 GLN A O 1
ATOM 1566 N N . ALA A 1 191 ? 21.589 6.663 -36.097 1.00 82.12 191 ALA A N 1
ATOM 1567 C CA . ALA A 1 191 ? 20.192 6.309 -35.877 1.00 82.12 191 ALA A CA 1
ATOM 1568 C C . ALA A 1 191 ? 19.966 5.663 -34.502 1.00 82.12 191 ALA A C 1
ATOM 1570 O O . ALA A 1 191 ? 18.941 5.931 -33.886 1.00 82.12 191 ALA A O 1
ATOM 1571 N N . LEU A 1 192 ? 20.924 4.871 -34.003 1.00 80.31 192 LEU A N 1
ATOM 1572 C CA . LEU A 1 192 ? 20.807 4.220 -32.703 1.00 80.31 192 LEU A CA 1
ATOM 1573 C C . LEU A 1 192 ? 20.816 5.261 -31.565 1.00 80.31 192 LEU A C 1
ATOM 1575 O O . LEU A 1 192 ? 19.908 5.287 -30.742 1.00 80.31 192 LEU A O 1
ATOM 1579 N N . VAL A 1 193 ? 21.737 6.223 -31.597 1.00 79.81 193 VAL A N 1
ATOM 1580 C CA . VAL A 1 193 ? 21.804 7.295 -30.582 1.00 79.81 193 VAL A CA 1
ATOM 1581 C C . VAL A 1 193 ? 20.501 8.113 -30.511 1.00 79.81 193 VAL A C 1
ATOM 1583 O O . VAL A 1 193 ? 20.046 8.510 -29.442 1.00 79.81 193 VAL A O 1
ATOM 1586 N N . ARG A 1 194 ? 19.835 8.341 -31.652 1.00 87.38 194 ARG A N 1
ATOM 1587 C CA . ARG A 1 194 ? 18.538 9.047 -31.678 1.00 87.38 194 ARG A CA 1
ATOM 1588 C C . ARG A 1 194 ? 17.390 8.214 -31.103 1.00 87.38 194 ARG A C 1
ATOM 1590 O O . ARG A 1 194 ? 16.442 8.791 -30.572 1.00 87.38 194 ARG A O 1
ATOM 1597 N N . MET A 1 195 ? 17.461 6.888 -31.211 1.00 86.19 195 MET A N 1
ATOM 1598 C CA . MET A 1 195 ? 16.443 5.985 -30.669 1.00 86.19 195 MET A CA 1
ATOM 1599 C C . MET A 1 195 ? 16.435 5.986 -29.140 1.00 86.19 195 MET A C 1
ATOM 1601 O O . MET A 1 195 ? 15.361 5.944 -28.551 1.00 86.19 195 MET A O 1
ATOM 1605 N N . GLU A 1 196 ? 17.590 6.129 -28.490 1.00 84.25 196 GLU A N 1
ATOM 1606 C CA . GLU A 1 196 ? 17.668 6.247 -27.027 1.00 84.25 196 GLU A CA 1
ATOM 1607 C C . GLU A 1 196 ? 16.904 7.484 -26.517 1.00 84.25 196 GLU A C 1
ATOM 1609 O O . GLU A 1 196 ? 16.065 7.397 -25.617 1.00 84.25 196 GLU A O 1
ATOM 1614 N N . THR A 1 197 ? 17.106 8.636 -27.169 1.00 87.19 197 THR A N 1
ATOM 1615 C CA . THR A 1 197 ? 16.363 9.869 -26.849 1.00 87.19 197 THR A CA 1
ATOM 1616 C C . THR A 1 197 ? 14.857 9.692 -27.073 1.00 87.19 197 THR A C 1
ATOM 1618 O O . THR A 1 197 ? 14.041 10.187 -26.293 1.00 87.19 197 THR A O 1
ATOM 1621 N N . PHE A 1 198 ? 14.473 8.960 -28.122 1.00 90.19 198 PHE A N 1
ATOM 1622 C CA . PHE A 1 198 ? 13.076 8.642 -28.399 1.00 90.19 198 PHE A CA 1
ATOM 1623 C C . PHE A 1 198 ? 12.456 7.775 -27.293 1.00 90.19 198 PHE A C 1
ATOM 1625 O O . PHE A 1 198 ? 11.384 8.122 -26.794 1.00 90.19 198 PHE A O 1
ATOM 1632 N N . PHE A 1 199 ? 13.138 6.719 -26.841 1.00 88.81 199 PHE A N 1
ATOM 1633 C CA . PHE A 1 199 ? 12.664 5.892 -25.727 1.00 88.81 199 PHE A CA 1
ATOM 1634 C C . PHE A 1 199 ? 12.495 6.703 -24.440 1.00 88.81 199 PHE A C 1
ATOM 1636 O O . PHE A 1 199 ? 11.445 6.615 -23.809 1.00 88.81 199 PHE A O 1
ATOM 1643 N N . SER A 1 200 ? 13.457 7.570 -24.103 1.00 88.50 200 SER A N 1
ATOM 1644 C CA . SER A 1 200 ? 13.343 8.476 -22.950 1.00 88.50 200 SER A CA 1
ATOM 1645 C C . SER A 1 200 ? 12.098 9.371 -23.029 1.00 88.50 200 SER A C 1
ATOM 1647 O O . SER A 1 200 ? 11.367 9.511 -22.048 1.00 88.50 200 SER A O 1
ATOM 1649 N N . SER A 1 201 ? 11.793 9.919 -24.211 1.00 90.25 201 SER A N 1
ATOM 1650 C CA . SER A 1 201 ? 10.604 10.759 -24.394 1.00 90.25 201 SER A CA 1
ATOM 1651 C C . SER A 1 201 ? 9.286 10.004 -24.188 1.00 90.25 201 SER A C 1
ATOM 1653 O O . SER A 1 201 ? 8.333 10.586 -23.671 1.00 90.25 201 SER A O 1
ATOM 1655 N N . ILE A 1 202 ? 9.235 8.711 -24.536 1.00 90.12 202 ILE A N 1
ATOM 1656 C CA . ILE A 1 202 ? 8.044 7.878 -24.327 1.00 90.12 202 ILE A CA 1
ATOM 1657 C C . ILE A 1 202 ? 7.761 7.716 -22.832 1.00 90.12 202 ILE A C 1
ATOM 1659 O O . ILE A 1 202 ? 6.615 7.906 -22.430 1.00 90.12 202 ILE A O 1
ATOM 1663 N N . TYR A 1 203 ? 8.782 7.434 -22.013 1.00 88.38 203 TYR A N 1
ATOM 1664 C CA . TYR A 1 203 ? 8.604 7.293 -20.562 1.00 88.38 203 TYR A CA 1
ATOM 1665 C C . TYR A 1 203 ? 8.115 8.595 -19.919 1.00 88.38 203 TYR A C 1
ATOM 1667 O O . TYR A 1 203 ? 7.187 8.586 -19.121 1.00 88.38 203 TYR A O 1
ATOM 1675 N N . VAL A 1 204 ? 8.650 9.749 -20.335 1.00 90.00 204 VAL A N 1
ATOM 1676 C CA . VAL A 1 204 ? 8.166 11.047 -19.829 1.00 90.00 204 VAL A CA 1
ATOM 1677 C C . VAL A 1 204 ? 6.691 11.269 -20.177 1.00 90.00 204 VAL A C 1
ATOM 1679 O O . VAL A 1 204 ? 5.922 11.740 -19.341 1.00 90.00 204 VAL A O 1
ATOM 1682 N N . VAL A 1 205 ? 6.278 10.945 -21.406 1.00 89.94 205 VAL A N 1
ATOM 1683 C CA . VAL A 1 205 ? 4.877 11.090 -21.830 1.00 89.94 205 VAL A CA 1
ATOM 1684 C C . VAL A 1 205 ? 3.964 10.153 -21.043 1.00 89.94 205 VAL A C 1
ATOM 1686 O O . VAL A 1 205 ? 2.891 10.578 -20.623 1.00 89.94 205 VAL A O 1
ATOM 1689 N N . GLU A 1 206 ? 4.386 8.912 -20.823 1.00 88.94 206 GLU A N 1
ATOM 1690 C CA . GLU A 1 206 ? 3.665 7.908 -20.038 1.00 88.94 206 GLU A CA 1
ATOM 1691 C C . GLU A 1 206 ? 3.375 8.423 -18.617 1.00 88.94 206 GLU A C 1
ATOM 1693 O O . GLU A 1 206 ? 2.203 8.568 -18.256 1.00 88.94 206 GLU A O 1
ATOM 1698 N N . VAL A 1 207 ? 4.401 8.872 -17.887 1.00 88.75 207 VAL A N 1
ATOM 1699 C CA . VAL A 1 207 ? 4.253 9.448 -16.540 1.00 88.75 207 VAL A CA 1
ATOM 1700 C C . VAL A 1 207 ? 3.348 10.683 -16.548 1.00 88.75 207 VAL A C 1
ATOM 1702 O O . VAL A 1 207 ? 2.461 10.826 -15.702 1.00 88.75 207 VAL A O 1
ATOM 1705 N N . VAL A 1 208 ? 3.527 11.590 -17.516 1.00 89.12 208 VAL A N 1
ATOM 1706 C CA . VAL A 1 208 ? 2.716 12.815 -17.618 1.00 89.12 208 VAL A CA 1
ATOM 1707 C C . VAL A 1 208 ? 1.241 12.487 -17.853 1.00 89.12 208 VAL A C 1
ATOM 1709 O O . VAL A 1 208 ? 0.376 13.106 -17.228 1.00 89.12 208 VAL A O 1
ATOM 1712 N N . LEU A 1 209 ? 0.936 11.520 -18.722 1.00 87.25 209 LEU A N 1
ATOM 1713 C CA . LEU A 1 209 ? -0.434 11.079 -18.985 1.00 87.25 209 LEU A CA 1
ATOM 1714 C C . LEU A 1 209 ? -1.049 10.411 -17.753 1.00 87.25 209 LEU A C 1
ATOM 1716 O O . LEU A 1 209 ? -2.184 10.729 -17.388 1.00 87.25 209 LEU A O 1
ATOM 1720 N N . THR A 1 210 ? -0.294 9.552 -17.071 1.00 86.38 210 THR A N 1
ATOM 1721 C CA . THR A 1 210 ? -0.753 8.863 -15.863 1.00 86.38 210 THR A CA 1
ATOM 1722 C C . THR A 1 210 ? -1.054 9.861 -14.741 1.00 86.38 210 THR A C 1
ATOM 1724 O O . THR A 1 210 ? -2.152 9.844 -14.183 1.00 86.38 210 THR A O 1
ATOM 1727 N N . VAL A 1 211 ? -0.156 10.811 -14.465 1.00 87.38 211 VAL A N 1
ATOM 1728 C CA . VAL A 1 211 ? -0.348 11.858 -13.438 1.00 87.38 211 VAL A CA 1
ATOM 1729 C C . VAL A 1 211 ? -1.436 12.874 -13.825 1.00 87.38 211 VAL A C 1
ATOM 1731 O O . VAL A 1 211 ? -2.062 13.493 -12.957 1.00 87.38 211 VAL A O 1
ATOM 1734 N N . ALA A 1 212 ? -1.713 13.058 -15.120 1.00 85.62 212 ALA A N 1
ATOM 1735 C CA . ALA A 1 212 ? -2.817 13.905 -15.568 1.00 85.62 212 ALA A CA 1
ATOM 1736 C C . ALA A 1 212 ? -4.189 13.316 -15.195 1.00 85.62 212 ALA A C 1
ATOM 1738 O O . ALA A 1 212 ? -5.113 14.071 -14.877 1.00 85.62 212 ALA A O 1
ATOM 1739 N N . VAL A 1 213 ? -4.321 11.989 -15.177 1.00 82.94 213 VAL A N 1
ATOM 1740 C CA . VAL A 1 213 ? -5.570 11.274 -14.864 1.00 82.94 213 VAL A CA 1
ATOM 1741 C C . VAL A 1 213 ? -5.670 10.915 -13.388 1.00 82.94 213 VAL A C 1
ATOM 1743 O O . VAL A 1 213 ? -6.676 11.199 -12.729 1.00 82.94 213 VAL A O 1
ATOM 1746 N N . VAL A 1 214 ? -4.616 10.298 -12.869 1.00 85.19 214 VAL A N 1
ATOM 1747 C CA . VAL A 1 214 ? -4.543 9.739 -11.524 1.00 85.19 214 VAL A CA 1
ATOM 1748 C C . VAL A 1 214 ? -4.018 10.807 -10.576 1.00 85.19 214 VAL A C 1
ATOM 1750 O O . VAL A 1 214 ? -3.174 11.630 -10.928 1.00 85.19 214 VAL A O 1
ATOM 1753 N N . SER A 1 215 ? -4.531 10.862 -9.346 1.00 86.19 215 SER A N 1
ATOM 1754 C CA . SER A 1 215 ? -3.983 11.823 -8.387 1.00 86.19 215 SER A CA 1
ATOM 1755 C C . SER A 1 215 ? -2.509 11.531 -8.101 1.00 86.19 215 SER A C 1
ATOM 1757 O O . SER A 1 215 ? -2.128 10.381 -7.913 1.00 86.19 215 SER A O 1
ATOM 1759 N N . MET A 1 216 ? -1.681 12.573 -7.971 1.00 84.88 216 MET A N 1
ATOM 1760 C CA . MET A 1 216 ? -0.256 12.411 -7.639 1.00 84.88 216 MET A CA 1
ATOM 1761 C C . MET A 1 216 ? -0.039 11.563 -6.376 1.00 84.88 216 MET A C 1
ATOM 1763 O O . MET A 1 216 ? 0.922 10.813 -6.272 1.00 84.88 216 MET A O 1
ATOM 1767 N N . ARG A 1 217 ? -0.959 11.653 -5.405 1.00 83.75 217 ARG A N 1
ATOM 1768 C CA . ARG A 1 217 ? -0.905 10.829 -4.190 1.00 83.75 217 ARG A CA 1
ATOM 1769 C C . ARG A 1 217 ? -1.149 9.349 -4.472 1.00 83.75 217 ARG A C 1
ATOM 1771 O O . ARG A 1 217 ? -0.571 8.531 -3.774 1.00 83.75 217 ARG A O 1
ATOM 1778 N N . SER A 1 218 ? -2.014 9.038 -5.435 1.00 84.50 218 SER A N 1
ATOM 1779 C CA . SER A 1 218 ? -2.301 7.670 -5.874 1.00 84.50 218 SER A CA 1
ATOM 1780 C C . SER A 1 218 ? -1.243 7.120 -6.815 1.00 84.50 218 SER A C 1
ATOM 1782 O O . SER A 1 218 ? -0.961 5.932 -6.774 1.00 84.50 218 SER A O 1
ATOM 1784 N N . TYR A 1 219 ? -0.611 7.979 -7.609 1.00 85.50 219 TYR A N 1
ATOM 1785 C CA . TYR A 1 219 ? 0.556 7.599 -8.391 1.00 85.50 219 TYR A CA 1
ATOM 1786 C C . TYR A 1 219 ? 1.717 7.194 -7.467 1.00 85.50 219 TYR A C 1
ATOM 1788 O O . TYR A 1 219 ? 2.190 6.067 -7.533 1.00 85.50 219 TYR A O 1
ATOM 1796 N N . LEU A 1 220 ? 2.075 8.059 -6.508 1.00 87.06 220 LEU A N 1
ATOM 1797 C CA . LEU A 1 220 ? 3.177 7.833 -5.561 1.00 87.06 220 LEU A CA 1
ATOM 1798 C C . LEU A 1 220 ? 2.903 6.775 -4.478 1.00 87.06 220 LEU A C 1
ATOM 1800 O O . LEU A 1 220 ? 3.782 6.504 -3.661 1.00 87.06 220 LEU A O 1
ATOM 1804 N N . SER A 1 221 ? 1.687 6.229 -4.386 1.00 84.38 221 SER A N 1
ATOM 1805 C CA . SER A 1 221 ? 1.424 5.138 -3.440 1.00 84.38 221 SER A CA 1
ATOM 1806 C C . SER A 1 221 ? 1.905 3.786 -3.940 1.00 84.38 221 SER A C 1
ATOM 1808 O O . SER A 1 221 ? 2.083 2.882 -3.127 1.00 84.38 221 SER A O 1
ATOM 1810 N N . ASP A 1 222 ? 2.093 3.650 -5.250 1.00 83.75 222 ASP A N 1
ATOM 1811 C CA . ASP A 1 222 ? 2.703 2.466 -5.834 1.00 83.75 222 ASP A CA 1
ATOM 1812 C C . ASP A 1 222 ? 4.224 2.646 -5.869 1.00 83.75 222 ASP A C 1
ATOM 1814 O O . ASP A 1 222 ? 4.730 3.657 -6.351 1.00 83.75 222 ASP A O 1
ATOM 1818 N N . MET A 1 223 ? 4.959 1.666 -5.343 1.00 82.44 223 MET A N 1
ATOM 1819 C CA . MET A 1 223 ? 6.421 1.704 -5.320 1.00 82.44 223 MET A CA 1
ATOM 1820 C C . MET A 1 223 ? 7.028 1.572 -6.718 1.00 82.44 223 MET A C 1
ATOM 1822 O O . MET A 1 223 ? 8.123 2.087 -6.923 1.00 82.44 223 MET A O 1
ATOM 1826 N N . GLY A 1 224 ? 6.336 0.920 -7.663 1.00 82.50 224 GLY A N 1
ATOM 1827 C CA . GLY A 1 224 ? 6.782 0.850 -9.059 1.00 82.50 224 GLY A CA 1
ATOM 1828 C C . GLY A 1 224 ? 6.839 2.242 -9.684 1.00 82.50 224 GLY A C 1
ATOM 1829 O O . GLY A 1 224 ? 7.902 2.704 -10.071 1.00 82.50 224 GLY A O 1
ATOM 1830 N N . ASN A 1 225 ? 5.733 2.976 -9.595 1.00 84.38 225 ASN A N 1
ATOM 1831 C CA . ASN A 1 225 ? 5.612 4.352 -10.085 1.00 84.38 225 ASN A CA 1
ATOM 1832 C C . ASN A 1 225 ? 6.552 5.365 -9.401 1.00 84.38 225 ASN A C 1
ATOM 1834 O O . ASN A 1 225 ? 6.748 6.464 -9.910 1.00 84.38 225 ASN A O 1
ATOM 1838 N N . VAL A 1 226 ? 7.038 5.066 -8.190 1.00 86.19 226 VAL A N 1
ATOM 1839 C CA . VAL A 1 226 ? 8.038 5.894 -7.486 1.00 86.19 226 VAL A CA 1
ATOM 1840 C C . VAL A 1 226 ? 9.451 5.607 -7.992 1.00 86.19 226 VAL A C 1
ATOM 1842 O O . VAL A 1 226 ? 10.316 6.478 -7.911 1.00 86.19 226 VAL A O 1
ATOM 1845 N N . PHE A 1 227 ? 9.698 4.370 -8.420 1.00 81.88 227 PHE A N 1
ATOM 1846 C CA . PHE A 1 227 ? 10.970 3.946 -8.987 1.00 81.88 227 PHE A CA 1
ATOM 1847 C C . PHE A 1 227 ? 11.132 4.424 -10.434 1.00 81.88 227 PHE A C 1
ATOM 1849 O O . PHE A 1 227 ? 12.236 4.835 -10.796 1.00 81.88 227 PHE A O 1
ATOM 1856 N N . ASP A 1 228 ? 10.047 4.364 -11.206 1.00 77.62 228 ASP A N 1
ATOM 1857 C CA . ASP A 1 228 ? 9.940 4.868 -12.580 1.00 77.62 228 ASP A CA 1
ATOM 1858 C C . ASP A 1 228 ? 10.042 6.407 -12.647 1.00 77.62 228 ASP A C 1
ATOM 1860 O O . ASP A 1 228 ? 10.810 6.908 -13.505 1.00 77.62 228 ASP A O 1
#

InterPro domains:
  IPR005821 Ion transport domain [PF00520] (166-228)
  IPR027359 Voltage-dependent channel domain superfamily [G3DSA:1.20.120.350] (149-228)
  IPR044581 Two pore calcium channel protein 1, plant [PTHR46988] (3-228)

Organism: Noctiluca scintillans (NCBI:txid2966)

pLDDT: mean 82.56, std 9.81, range [48.97, 97.44]

Foldseek 3Di:
DVVVVVVVVVVVVVVVVVVVVVVVVVVVVVVVLVVLLVVQLVQQCVPVPPPPNDDDDLQPGWHALVSQLVVLVVVCPDPLNPPQGDSVCSVVLQVVQPPVPPRIDGSVSSVVSVVVSNDRDDDFDFWAPLLVVCCVPVVPPPVVPVVLVVLLCCVVVCVLVVVLVVLVVVVVVLVVVVVVCVVVVHDDDPVSVVVVVVSVVSVVVSLVSNCSTGYPVVQVVDPVSVVD

Secondary structure (DSSP, 8-state):
-HHHHHHHHHHHHHHHHHHHHHHHHHHHHHHHHHHHHHHHHHHHHTTS-SSSTTS--GGG--EEHHHHHHHHHHHTTSTTTTTT--GGGHHHHHHHH-TT-SSEE-HHHHHHHHHHHHS-------B-HHHHHHHHH-TT-HHHHHHHHHHHHHHHTTHHHHHHHHHHHHHHHHHHHHHHHHHTTPPPPHHHHHHHHHHHHHHHHHHHHHHHHB-HHHHTTSHHHHH-